Protein AF-A0AAQ0QDX2-F1 (afdb_monomer)

Mean predicted aligned error: 23.03 Å

Radius of gyration: 62.65 Å; Cα contacts (8 Å, |Δi|>4): 45; chains: 1; bounding box: 139×47×204 Å

Secondary structure (DSSP, 8-state):
---TTHHHHHHHHHHHHHHHHHHHHHHHHTT-TTHHHHHHHHHHHHHHHHHHHHTSPPP----GGGT-GGGS--S---------------------------------------TTHHHHHHHHHHHHHHHHHHHHHHHHHHHHHHHHHHHHHHHHHHHHHHHHHHHHHHHHHHHHHHHHHHHHHHHHHHHHHHHHHHHHHHHHHHHHHHHHHHHHHHHHHHHHHHHHHHHHHHHHHHHHHHHHHHHHHHHHHHHHHHHHS----------------

pLDDT: mean 75.52, std 21.53, range [29.02, 97.31]

Structure (mmCIF, N/CA/C/O backbone):
data_AF-A0AAQ0QDX2-F1
#
_entry.id   AF-A0AAQ0QDX2-F1
#
loop_
_atom_site.group_PDB
_atom_site.id
_atom_site.type_symbol
_atom_site.label_atom_id
_atom_site.label_alt_id
_atom_site.label_comp_id
_atom_site.label_asym_id
_atom_site.label_entity_id
_atom_site.label_seq_id
_atom_site.pdbx_PDB_ins_code
_atom_site.Cartn_x
_atom_site.Cartn_y
_atom_site.Cartn_z
_atom_site.occupancy
_atom_site.B_iso_or_equiv
_atom_site.auth_seq_id
_atom_site.auth_comp_id
_atom_site.auth_asym_id
_atom_site.auth_atom_id
_atom_site.pdbx_PDB_model_num
ATOM 1 N N . MET A 1 1 ? -21.838 -20.178 7.859 1.00 34.72 1 MET A N 1
ATOM 2 C CA . MET A 1 1 ? -20.665 -19.752 7.063 1.00 34.72 1 MET A CA 1
ATOM 3 C C . MET A 1 1 ? -21.074 -18.534 6.247 1.00 34.72 1 MET A C 1
ATOM 5 O O . MET A 1 1 ? -21.872 -18.682 5.332 1.00 34.72 1 MET A O 1
ATOM 9 N N . ARG A 1 2 ? -20.651 -17.326 6.642 1.00 41.25 2 ARG A N 1
ATOM 10 C CA . ARG A 1 2 ? -20.953 -16.090 5.900 1.00 41.25 2 ARG A CA 1
ATOM 11 C C . ARG A 1 2 ? -19.963 -15.973 4.739 1.00 41.25 2 ARG A C 1
ATOM 13 O O . ARG A 1 2 ? -18.760 -16.063 4.939 1.00 41.25 2 ARG A O 1
ATOM 20 N N . TRP A 1 3 ? -20.503 -15.874 3.531 1.00 46.22 3 TRP A N 1
ATOM 21 C CA . TRP A 1 3 ? -19.787 -15.960 2.261 1.00 46.22 3 TRP A CA 1
ATOM 22 C C . TRP A 1 3 ? -19.196 -14.581 1.904 1.00 46.22 3 TRP A C 1
ATOM 24 O O . TRP A 1 3 ? -19.777 -13.815 1.144 1.00 46.22 3 TRP A O 1
ATOM 34 N N . GLU A 1 4 ? -18.054 -14.223 2.497 1.00 56.25 4 GLU A N 1
ATOM 35 C CA . GLU A 1 4 ? -17.379 -12.919 2.298 1.00 56.25 4 GLU A CA 1
ATOM 36 C C . GLU A 1 4 ? -16.701 -12.773 0.916 1.00 56.25 4 GLU A C 1
ATOM 38 O O . GLU A 1 4 ? -16.239 -11.695 0.550 1.00 56.25 4 GLU A O 1
ATOM 43 N N . GLY A 1 5 ? -16.707 -13.830 0.094 1.00 55.00 5 GLY A N 1
ATOM 44 C CA . GLY A 1 5 ? -16.238 -13.809 -1.299 1.00 55.00 5 GLY A CA 1
ATOM 45 C C . GLY A 1 5 ? -17.279 -13.361 -2.336 1.00 55.00 5 GLY A C 1
ATOM 46 O O . GLY A 1 5 ? -16.937 -13.242 -3.511 1.00 55.00 5 GLY A O 1
ATOM 47 N N . GLY A 1 6 ? -18.529 -13.111 -1.921 1.00 61.62 6 GLY A N 1
ATOM 48 C CA . GLY A 1 6 ? -19.676 -12.861 -2.809 1.00 61.62 6 GLY A CA 1
ATOM 49 C C . GLY A 1 6 ? -19.445 -11.697 -3.756 1.00 61.62 6 GLY A C 1
ATOM 50 O O . GLY A 1 6 ? -19.369 -11.876 -4.965 1.00 61.62 6 GLY A O 1
ATOM 51 N N . GLN A 1 7 ? -19.256 -10.506 -3.195 1.00 64.19 7 GLN A N 1
ATOM 52 C CA . GLN A 1 7 ? -19.169 -9.260 -3.962 1.00 64.19 7 GLN A CA 1
ATOM 53 C C . GLN A 1 7 ? -18.013 -9.246 -4.971 1.00 64.19 7 GLN A C 1
ATOM 55 O O . GLN A 1 7 ? -18.164 -8.744 -6.082 1.00 64.19 7 GLN A O 1
ATOM 60 N N . ARG A 1 8 ? -16.860 -9.833 -4.622 1.00 68.12 8 ARG A N 1
ATOM 61 C CA . ARG A 1 8 ? -15.718 -9.923 -5.546 1.00 68.12 8 ARG A CA 1
ATOM 62 C C . ARG A 1 8 ? -16.001 -10.884 -6.696 1.00 68.12 8 ARG A C 1
ATOM 64 O O . ARG A 1 8 ? -15.660 -10.569 -7.832 1.00 68.12 8 ARG A O 1
ATOM 71 N N . LEU A 1 9 ? -16.648 -12.017 -6.417 1.00 71.06 9 LEU A N 1
ATOM 72 C CA . LEU A 1 9 ? -17.051 -12.963 -7.454 1.00 71.06 9 LEU A CA 1
ATOM 73 C C . LEU A 1 9 ? -18.130 -12.370 -8.375 1.00 71.06 9 LEU A C 1
ATOM 75 O O . LEU A 1 9 ? -18.059 -12.579 -9.581 1.00 71.06 9 LEU A O 1
ATOM 79 N N . PHE A 1 10 ? -19.074 -11.588 -7.844 1.00 73.56 10 PHE A N 1
ATOM 80 C CA . PHE A 1 10 ? -20.095 -10.902 -8.644 1.00 73.56 10 PHE A CA 1
ATOM 81 C C . PHE A 1 10 ? -19.503 -9.814 -9.548 1.00 73.56 10 PHE A C 1
ATOM 83 O O . PHE A 1 10 ? -19.785 -9.806 -10.744 1.00 73.56 10 PHE A O 1
ATOM 90 N N . ASN A 1 11 ? -18.604 -8.968 -9.030 1.00 75.38 11 ASN A N 1
ATOM 91 C CA . ASN A 1 11 ? -17.887 -7.981 -9.851 1.00 75.38 11 ASN A CA 1
ATOM 92 C C . ASN A 1 11 ? -17.047 -8.655 -10.952 1.00 75.38 11 ASN A C 1
ATOM 94 O O . ASN A 1 11 ? -16.966 -8.172 -12.085 1.00 75.38 11 ASN A O 1
ATOM 98 N N . PHE A 1 12 ? -16.449 -9.807 -10.645 1.00 80.25 12 PHE A N 1
ATOM 99 C CA . PHE A 1 12 ? -15.701 -10.598 -11.617 1.00 80.25 12 PHE A CA 1
ATOM 100 C C . PHE A 1 12 ? -16.615 -11.222 -12.685 1.00 80.25 12 PHE A C 1
ATOM 102 O O . PHE A 1 12 ? -16.322 -11.140 -13.874 1.00 80.25 12 PHE A O 1
ATOM 109 N N . ALA A 1 13 ? -17.762 -11.773 -12.287 1.00 80.44 13 ALA A N 1
ATOM 110 C CA . ALA A 1 13 ? -18.756 -12.305 -13.213 1.00 80.44 13 ALA A CA 1
ATOM 111 C C . ALA A 1 13 ? -19.291 -11.210 -14.153 1.00 80.44 13 ALA A C 1
ATOM 113 O O . ALA A 1 13 ? -19.276 -11.401 -15.367 1.00 80.44 13 ALA A O 1
ATOM 114 N N . TYR A 1 14 ? -19.656 -10.038 -13.621 1.00 82.06 14 TYR A N 1
ATOM 115 C CA . TYR A 1 14 ? -20.130 -8.894 -14.409 1.00 82.06 14 TYR A CA 1
ATOM 116 C C . TYR A 1 14 ? -19.100 -8.437 -15.451 1.00 82.06 14 TYR A C 1
ATOM 118 O O . TYR A 1 14 ? -19.421 -8.273 -16.628 1.00 82.06 14 TYR A O 1
ATOM 126 N N . SER A 1 15 ? -17.837 -8.294 -15.041 1.00 85.88 15 SER A N 1
ATOM 127 C CA . SER A 1 15 ? -16.764 -7.878 -15.954 1.00 85.88 15 SER A CA 1
ATOM 128 C C . SER A 1 15 ? -16.477 -8.907 -17.056 1.00 85.88 15 SER A C 1
ATOM 130 O O . SER A 1 15 ? -16.228 -8.516 -18.197 1.00 85.88 15 SER A O 1
ATOM 132 N N . ILE A 1 16 ? -16.587 -10.210 -16.770 1.00 88.06 16 ILE A N 1
ATOM 133 C CA . ILE A 1 16 ? -16.486 -11.265 -17.792 1.00 88.06 16 ILE A CA 1
ATOM 134 C C . ILE A 1 16 ? -17.675 -11.227 -18.755 1.00 88.06 16 ILE A C 1
ATOM 136 O O . ILE A 1 16 ? -17.474 -11.319 -19.966 1.00 88.06 16 ILE A O 1
ATOM 140 N N . GLY A 1 17 ? -18.900 -11.079 -18.243 1.00 87.88 17 GLY A N 1
ATOM 141 C CA . GLY A 1 17 ? -20.105 -10.986 -19.071 1.00 87.88 17 GLY A CA 1
ATOM 142 C C . GLY A 1 17 ? -20.020 -9.825 -20.061 1.00 87.88 17 GLY A C 1
ATOM 143 O O . GLY A 1 17 ? -20.141 -10.029 -21.270 1.00 87.88 17 GLY A O 1
ATOM 144 N N . ALA A 1 18 ? -19.675 -8.634 -19.563 1.00 88.75 18 ALA A N 1
ATOM 145 C CA . ALA A 1 18 ? -19.497 -7.441 -20.386 1.00 88.75 18 ALA A CA 1
ATOM 146 C C . ALA A 1 18 ? -18.406 -7.622 -21.460 1.00 88.75 18 ALA A C 1
ATOM 148 O O . ALA A 1 18 ? -18.575 -7.196 -22.604 1.00 88.75 18 ALA A O 1
ATOM 149 N N . ALA A 1 19 ? -17.301 -8.301 -21.134 1.00 91.19 19 ALA A N 1
ATOM 150 C CA . ALA A 1 19 ? -16.236 -8.572 -22.097 1.00 91.19 19 ALA A CA 1
ATOM 151 C C . ALA A 1 19 ? -16.706 -9.465 -23.261 1.00 91.19 19 ALA A C 1
ATOM 153 O O . ALA A 1 19 ? -16.377 -9.185 -24.415 1.00 91.19 19 ALA A O 1
ATOM 154 N N . ILE A 1 20 ? -17.508 -10.502 -22.987 1.00 90.88 20 ILE A N 1
ATOM 155 C CA . ILE A 1 20 ? -18.055 -11.402 -24.020 1.00 90.88 20 ILE A CA 1
ATOM 156 C C . ILE A 1 20 ? -19.018 -10.643 -24.946 1.00 90.88 20 ILE A C 1
ATOM 158 O O . ILE A 1 20 ? -18.980 -10.830 -26.164 1.00 90.88 20 ILE A O 1
ATOM 162 N N . VAL A 1 21 ? -19.833 -9.740 -24.395 1.00 91.88 21 VAL A N 1
ATOM 163 C CA . VAL A 1 21 ? -20.756 -8.884 -25.161 1.00 91.88 21 VAL A CA 1
ATOM 164 C C . VAL A 1 21 ? -19.998 -7.945 -26.096 1.00 91.88 21 VAL A C 1
ATOM 166 O O . VAL A 1 21 ? -20.292 -7.890 -27.293 1.00 91.88 21 VAL A O 1
ATOM 169 N N . ILE A 1 22 ? -18.993 -7.239 -25.571 1.00 91.62 22 ILE A N 1
ATOM 170 C CA . ILE A 1 22 ? -18.170 -6.305 -26.349 1.00 91.62 22 ILE A CA 1
ATOM 171 C C . ILE A 1 22 ? -17.401 -7.056 -27.442 1.00 91.62 22 ILE A C 1
ATOM 173 O O . ILE A 1 22 ? -17.317 -6.582 -28.576 1.00 91.62 22 ILE A O 1
ATOM 177 N N . TRP A 1 23 ? -16.894 -8.253 -27.143 1.00 92.31 23 TRP A N 1
ATOM 178 C CA . TRP A 1 23 ? -16.222 -9.102 -28.124 1.00 92.31 23 TRP A CA 1
ATOM 179 C C . TRP A 1 23 ? -17.174 -9.562 -29.243 1.00 92.31 23 TRP A C 1
ATOM 181 O O . TRP A 1 23 ? -16.833 -9.463 -30.425 1.00 92.31 23 TRP A O 1
ATOM 191 N N . GLY A 1 24 ? -18.403 -9.949 -28.881 1.00 89.88 24 GLY A N 1
ATOM 192 C CA . GLY A 1 24 ? -19.525 -10.208 -29.790 1.00 89.88 24 GLY A CA 1
ATOM 193 C C . GLY A 1 24 ? -19.804 -9.048 -30.748 1.00 89.88 24 GLY A C 1
ATOM 194 O O . GLY A 1 24 ? -19.850 -9.222 -31.970 1.00 89.88 24 GLY A O 1
ATOM 195 N N . ALA A 1 25 ? -19.952 -7.846 -30.190 1.00 91.25 25 ALA A N 1
ATOM 196 C CA . ALA A 1 25 ? -20.213 -6.624 -30.941 1.00 91.25 25 ALA A CA 1
ATOM 197 C C . ALA A 1 25 ? -19.049 -6.245 -31.873 1.00 91.25 25 ALA A C 1
ATOM 199 O O . ALA A 1 25 ? -19.279 -5.878 -33.027 1.00 91.25 25 ALA A O 1
ATOM 200 N N . LEU A 1 26 ? -17.803 -6.400 -31.419 1.00 90.88 26 LEU A N 1
ATOM 201 C CA . LEU A 1 26 ? -16.607 -6.107 -32.211 1.00 90.88 26 LEU A CA 1
ATOM 202 C C . LEU A 1 26 ? -16.552 -6.948 -33.494 1.00 90.88 26 LEU A C 1
ATOM 204 O O . LEU A 1 26 ? -16.337 -6.406 -34.579 1.00 90.88 26 LEU A O 1
ATOM 208 N N . PHE A 1 27 ? -16.802 -8.257 -33.398 1.00 90.06 27 PHE A N 1
ATOM 209 C CA . PHE A 1 27 ? -16.814 -9.145 -34.569 1.00 90.06 27 PHE A CA 1
ATOM 210 C C . PHE A 1 27 ? -17.945 -8.815 -35.544 1.00 90.06 27 PHE A C 1
ATOM 212 O O . PHE A 1 27 ? -17.769 -8.944 -36.758 1.00 90.06 27 PHE A O 1
ATOM 219 N N . LYS A 1 28 ? -19.097 -8.370 -35.028 1.00 88.12 28 LYS A N 1
ATOM 220 C CA . LYS A 1 28 ? -20.208 -7.910 -35.864 1.00 88.12 28 LYS A CA 1
ATOM 221 C C . LYS A 1 28 ? -19.840 -6.644 -36.642 1.00 88.12 28 LYS A C 1
ATOM 223 O O . LYS A 1 28 ? -20.135 -6.582 -37.832 1.00 88.12 28 LYS A O 1
ATOM 228 N N . ILE A 1 29 ? -19.189 -5.670 -36.000 1.00 90.88 29 ILE A N 1
ATOM 229 C CA . ILE A 1 29 ? -18.762 -4.411 -36.637 1.00 90.88 29 ILE A CA 1
ATOM 230 C C . ILE A 1 29 ? -17.666 -4.668 -37.679 1.00 90.88 29 ILE A C 1
ATOM 232 O O . ILE A 1 29 ? -17.717 -4.121 -38.780 1.00 90.88 29 ILE A O 1
ATOM 236 N N . LEU A 1 30 ? -16.712 -5.552 -37.376 1.00 90.38 30 LEU A N 1
ATOM 237 C CA . LEU A 1 30 ? -15.604 -5.891 -38.274 1.00 90.3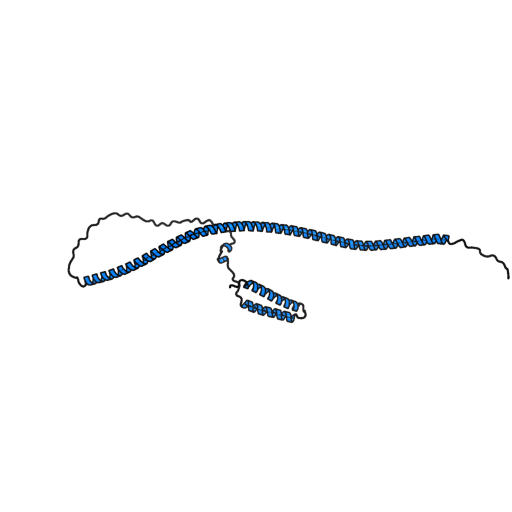8 30 LEU A CA 1
ATOM 238 C C . LEU A 1 30 ? -16.012 -6.834 -39.427 1.00 90.38 30 LEU A C 1
ATOM 240 O O . LEU A 1 30 ? -15.178 -7.178 -40.257 1.00 90.38 30 LEU A O 1
ATOM 244 N N . HIS A 1 31 ? -17.287 -7.244 -39.501 1.00 87.88 31 HIS A N 1
ATOM 245 C CA . HIS A 1 31 ? -17.824 -8.156 -40.524 1.00 87.88 31 HIS A CA 1
ATOM 246 C C . HIS A 1 31 ? -17.032 -9.469 -40.648 1.00 87.88 31 HIS A C 1
ATOM 248 O O . HIS A 1 31 ? -16.904 -10.042 -41.731 1.00 87.88 31 HIS A O 1
ATOM 254 N N . LEU A 1 32 ? -16.507 -9.967 -39.526 1.00 86.25 32 LEU A N 1
ATOM 255 C CA . LEU A 1 32 ? -15.788 -11.234 -39.501 1.00 86.25 32 LEU A CA 1
ATOM 256 C C . LEU A 1 32 ? -16.763 -12.418 -39.640 1.00 86.25 32 LEU A C 1
ATOM 258 O O . LEU A 1 32 ? -17.892 -12.363 -39.129 1.00 86.25 32 LEU A O 1
ATOM 262 N N . PRO A 1 33 ? -16.349 -13.515 -40.302 1.00 84.50 33 PRO A N 1
ATOM 263 C CA . PRO A 1 33 ? -17.154 -14.729 -40.370 1.00 84.50 33 PRO A CA 1
ATOM 264 C C . PRO A 1 33 ? -17.445 -15.234 -38.949 1.00 84.50 33 PRO A C 1
ATOM 266 O O . PRO A 1 33 ? -16.539 -15.377 -38.133 1.00 84.50 33 PRO A O 1
ATOM 269 N N . GLY A 1 34 ? -18.723 -15.464 -38.634 1.00 84.69 34 GLY A N 1
ATOM 270 C CA . GLY A 1 34 ? -19.167 -15.838 -37.283 1.00 84.69 34 GLY A CA 1
ATOM 271 C C . GLY A 1 34 ? -19.545 -14.666 -36.362 1.00 84.69 34 GLY A C 1
ATOM 272 O O . GLY A 1 34 ? -19.915 -14.895 -35.212 1.00 84.69 34 GLY A O 1
ATOM 273 N N . GLY A 1 35 ? -19.539 -13.414 -36.838 1.00 86.44 35 GLY A N 1
ATOM 274 C CA . GLY A 1 35 ? -19.947 -12.263 -36.018 1.00 86.44 35 GLY A CA 1
ATOM 275 C C . GLY A 1 35 ? -21.396 -12.328 -35.513 1.00 86.44 35 GLY A C 1
ATOM 276 O O . GLY A 1 35 ? -21.668 -11.946 -34.381 1.00 86.44 35 GLY A O 1
ATOM 277 N N . ASN A 1 36 ? -22.328 -12.885 -36.296 1.00 86.56 36 ASN A N 1
ATOM 278 C CA . ASN A 1 36 ? -23.722 -13.067 -35.861 1.00 86.56 36 ASN A CA 1
ATOM 279 C C . ASN A 1 36 ? -23.860 -14.085 -34.723 1.00 86.56 36 ASN A C 1
ATOM 281 O O . ASN A 1 36 ? -24.631 -13.869 -33.792 1.00 86.56 36 ASN A O 1
ATOM 285 N N . THR A 1 37 ? -23.119 -15.191 -34.797 1.00 89.31 37 THR A N 1
ATOM 286 C CA . THR A 1 37 ? -23.148 -16.237 -33.770 1.00 89.31 37 THR A CA 1
ATOM 287 C C . THR A 1 37 ? -22.491 -15.748 -32.485 1.00 89.31 37 THR A C 1
ATOM 289 O O . THR A 1 37 ? -23.045 -15.948 -31.409 1.00 89.31 37 THR A O 1
ATOM 292 N N . LEU A 1 38 ? -21.368 -15.028 -32.594 1.00 90.06 38 LEU A N 1
ATOM 293 C CA . LEU A 1 38 ? -20.679 -14.441 -31.445 1.00 90.06 38 LEU A CA 1
ATOM 294 C C . LEU A 1 38 ? -21.536 -13.370 -30.752 1.00 90.06 38 LEU A C 1
ATOM 296 O O . LEU A 1 38 ? -21.626 -13.339 -29.530 1.00 90.06 38 LEU A O 1
ATOM 300 N N . LEU A 1 39 ? -22.217 -12.529 -31.534 1.00 90.88 39 LEU A N 1
ATOM 301 C CA . LEU A 1 39 ? -23.124 -11.506 -31.019 1.00 90.88 39 LEU A CA 1
ATOM 302 C C . LEU A 1 39 ? -24.366 -12.114 -30.352 1.00 90.88 39 LEU A C 1
ATOM 304 O O . LEU 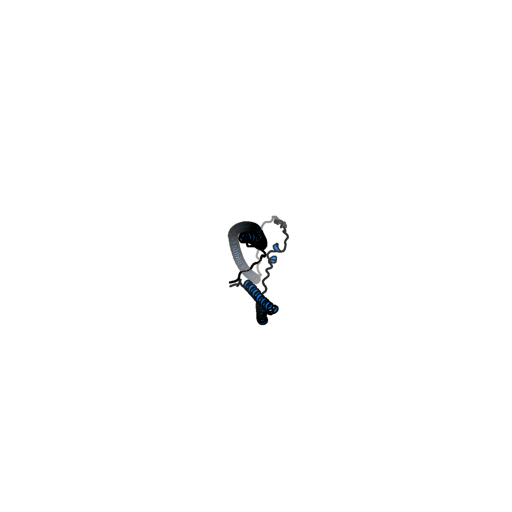A 1 39 ? -24.803 -11.616 -29.319 1.00 90.88 39 LEU A O 1
ATOM 308 N N . CYS A 1 40 ? -24.909 -13.209 -30.888 1.00 90.75 40 CYS A N 1
ATOM 309 C CA . CYS A 1 40 ? -26.007 -13.933 -30.247 1.00 90.75 40 CYS A CA 1
ATOM 310 C C . CYS A 1 40 ? -25.587 -14.508 -28.885 1.00 90.75 40 CYS A C 1
ATOM 312 O O . CYS A 1 40 ? -26.331 -14.373 -27.916 1.00 90.75 40 CYS A O 1
ATOM 314 N N . ILE A 1 41 ? -24.376 -15.071 -28.795 1.00 92.75 41 ILE A N 1
ATOM 315 C CA . ILE A 1 41 ? -23.807 -15.556 -27.531 1.00 92.75 41 ILE A CA 1
ATOM 316 C C . ILE A 1 41 ? -23.607 -14.395 -26.550 1.00 92.75 41 ILE A C 1
ATOM 318 O O . ILE A 1 41 ? -24.056 -14.494 -25.413 1.00 92.75 41 ILE A O 1
ATOM 322 N N . GLY A 1 42 ? -23.017 -13.281 -26.995 1.00 92.25 42 GLY A N 1
ATOM 323 C CA . GLY A 1 42 ? -22.826 -12.084 -26.172 1.00 92.25 42 GLY A CA 1
ATOM 324 C C . GLY A 1 42 ? -24.141 -11.548 -25.605 1.00 92.25 42 GLY A C 1
ATOM 325 O O . GLY A 1 42 ? -24.305 -11.458 -24.391 1.00 92.25 42 GLY A O 1
ATOM 326 N N . MET A 1 43 ? -25.131 -11.285 -26.459 1.00 91.50 43 MET A N 1
ATOM 327 C CA . MET A 1 43 ? -26.446 -10.823 -25.995 1.00 91.50 43 MET A CA 1
ATOM 328 C C . MET A 1 43 ? -27.144 -11.849 -25.087 1.00 91.50 43 MET A C 1
ATOM 330 O O . MET A 1 43 ? -27.823 -11.462 -24.143 1.00 91.50 43 MET A O 1
ATOM 334 N N . GLY A 1 44 ? -26.948 -13.152 -25.318 1.00 91.06 44 GLY A N 1
ATOM 335 C CA . GLY A 1 44 ? -27.442 -14.199 -24.422 1.00 91.06 44 GLY A CA 1
ATOM 336 C C . GLY A 1 44 ? -26.800 -14.145 -23.032 1.00 91.06 44 GLY A C 1
ATOM 337 O O . GLY A 1 44 ? -27.501 -14.256 -22.026 1.00 91.06 44 GLY A O 1
ATOM 338 N N . THR A 1 45 ? -25.484 -13.919 -22.958 1.00 89.94 45 THR A N 1
ATOM 339 C CA . THR A 1 45 ? -24.781 -13.755 -21.676 1.00 89.94 45 THR A CA 1
ATOM 340 C C . THR A 1 45 ? -25.223 -12.502 -20.920 1.00 89.94 45 THR A C 1
ATOM 342 O O . THR A 1 45 ? -25.337 -12.555 -19.698 1.00 89.94 45 THR A O 1
ATOM 345 N N . GLU A 1 46 ? -25.563 -11.420 -21.626 1.00 89.88 46 GLU A N 1
ATOM 346 C CA . GLU A 1 46 ? -26.075 -10.182 -21.023 1.00 89.88 46 GLU A CA 1
ATOM 347 C C . GLU A 1 46 ? -27.433 -10.394 -20.340 1.00 89.88 46 GLU A C 1
ATOM 349 O O . GLU A 1 46 ? -27.645 -9.968 -19.206 1.00 89.88 46 GLU A O 1
ATOM 354 N N . VAL A 1 47 ? -28.346 -11.125 -20.987 1.00 88.50 47 VAL A N 1
ATOM 355 C CA . VAL A 1 47 ? -29.656 -11.452 -20.399 1.00 88.50 47 VAL A CA 1
ATOM 356 C C . VAL A 1 47 ? -29.494 -12.268 -19.115 1.00 88.50 47 VAL A C 1
ATOM 358 O O . VAL A 1 47 ? -30.179 -12.010 -18.127 1.00 88.50 47 VAL A O 1
ATOM 361 N N . ILE A 1 48 ? -28.564 -13.226 -19.100 1.00 87.62 48 ILE A N 1
ATOM 362 C CA . ILE A 1 48 ? -28.276 -14.028 -17.905 1.00 87.62 48 ILE A CA 1
ATOM 363 C C . ILE A 1 48 ? -27.694 -13.148 -16.792 1.00 87.62 48 ILE A C 1
ATOM 365 O O . ILE A 1 48 ? -28.113 -13.281 -15.642 1.00 87.62 48 ILE A O 1
ATOM 369 N N . MET A 1 49 ? -26.779 -12.229 -17.117 1.00 85.12 49 MET A N 1
ATOM 370 C CA . MET A 1 49 ? -26.221 -11.293 -16.137 1.00 85.12 49 MET A CA 1
ATOM 371 C C . MET A 1 49 ? -27.294 -10.388 -15.534 1.00 85.12 49 MET A C 1
ATOM 373 O O . MET A 1 49 ? -27.358 -10.278 -14.315 1.00 85.12 49 MET A O 1
ATOM 377 N N . PHE A 1 50 ? -28.199 -9.830 -16.340 1.00 82.38 50 PHE A N 1
ATOM 378 C CA . PHE A 1 50 ? -29.302 -9.016 -15.822 1.00 82.38 50 PHE A CA 1
ATOM 379 C C . PHE A 1 50 ? -30.235 -9.788 -14.892 1.00 82.38 50 PHE A C 1
ATOM 381 O O . PHE A 1 50 ? -30.669 -9.250 -13.874 1.00 82.38 50 PHE A O 1
ATOM 388 N N . ILE A 1 51 ? -30.521 -11.053 -15.209 1.00 84.81 51 ILE A N 1
ATOM 389 C CA . ILE A 1 51 ? -31.324 -11.909 -14.332 1.00 84.81 51 ILE A CA 1
ATOM 390 C C . ILE A 1 51 ? -30.592 -12.141 -13.006 1.00 84.81 51 ILE A C 1
ATOM 392 O O . ILE A 1 51 ? -31.214 -12.030 -11.954 1.00 84.81 51 ILE A O 1
ATOM 396 N N . LEU A 1 52 ? -29.283 -12.416 -13.028 1.00 79.94 52 LEU A N 1
ATOM 397 C CA . LEU A 1 52 ? -28.496 -12.601 -11.804 1.00 79.94 52 LEU A CA 1
ATOM 398 C C . LEU A 1 52 ? -28.424 -11.321 -10.958 1.00 79.94 52 LEU A C 1
ATOM 400 O O . LEU A 1 52 ? -28.573 -11.398 -9.741 1.00 79.94 52 LEU A O 1
ATOM 404 N N . THR A 1 53 ? -28.265 -10.151 -11.582 1.00 73.12 53 THR A N 1
ATOM 405 C CA . THR A 1 53 ? -28.238 -8.857 -10.882 1.00 73.12 53 THR A CA 1
ATOM 406 C C . THR A 1 53 ? -29.602 -8.474 -10.307 1.00 73.12 53 THR A C 1
ATOM 408 O O . THR A 1 53 ? -29.658 -7.873 -9.241 1.00 73.12 53 THR A O 1
ATOM 411 N N . ALA A 1 54 ? -30.713 -8.856 -10.947 1.00 76.31 54 ALA A N 1
ATOM 412 C CA . ALA A 1 54 ? -32.058 -8.568 -10.437 1.00 76.31 54 ALA A CA 1
ATOM 413 C C . ALA A 1 54 ? -32.365 -9.255 -9.091 1.00 76.31 54 ALA A C 1
ATOM 415 O O . ALA A 1 54 ? -33.208 -8.776 -8.333 1.00 76.31 54 ALA A O 1
ATOM 416 N N . PHE A 1 55 ? -31.685 -10.363 -8.784 1.00 72.81 55 PHE A N 1
ATOM 417 C CA . PHE A 1 55 ? -31.789 -11.045 -7.491 1.00 72.81 55 PHE A CA 1
ATOM 418 C C . PHE A 1 55 ? -30.750 -10.573 -6.463 1.00 72.81 55 PHE A C 1
ATOM 420 O O . PHE A 1 55 ? -30.796 -11.028 -5.316 1.00 72.81 55 PHE A O 1
ATOM 427 N N . ASP A 1 56 ? -29.839 -9.669 -6.833 1.00 65.00 56 ASP A N 1
ATOM 428 C CA . ASP A 1 56 ? -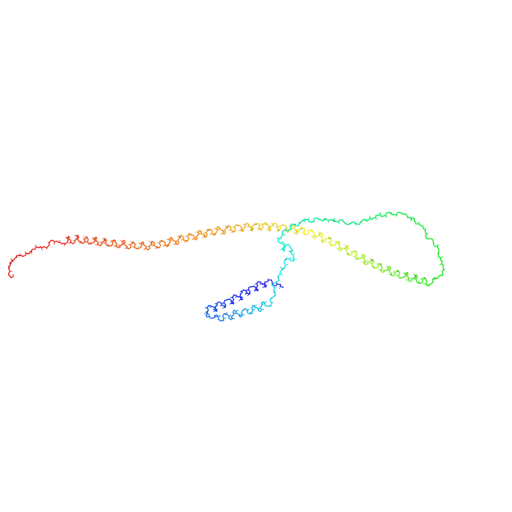28.827 -9.142 -5.922 1.00 65.00 56 ASP A CA 1
ATOM 429 C C . ASP A 1 56 ? -29.343 -7.901 -5.179 1.00 65.00 56 ASP A C 1
ATOM 431 O O . ASP A 1 56 ? -29.984 -7.013 -5.746 1.00 65.00 56 ASP A O 1
ATOM 435 N N . ARG A 1 57 ? -29.095 -7.846 -3.867 1.00 58.19 57 ARG A N 1
ATOM 436 C CA . ARG A 1 57 ? -29.456 -6.678 -3.051 1.00 58.19 57 ARG A CA 1
ATOM 437 C C . ARG A 1 57 ? -28.400 -5.591 -3.258 1.00 58.19 57 ARG A C 1
ATOM 439 O O . ARG A 1 57 ? -27.215 -5.918 -3.259 1.00 58.19 57 ARG A O 1
ATOM 446 N N . PRO A 1 58 ? -28.793 -4.305 -3.334 1.00 57.50 58 PRO A N 1
ATOM 447 C CA . PRO A 1 58 ? -27.834 -3.217 -3.474 1.00 57.50 58 PRO A CA 1
ATOM 448 C C . PRO A 1 58 ? -26.795 -3.257 -2.338 1.00 57.50 58 PRO A C 1
ATOM 450 O O . PRO A 1 58 ? -27.143 -3.618 -1.202 1.00 57.50 58 PRO A O 1
ATOM 453 N N . PRO A 1 59 ? -25.520 -2.927 -2.623 1.00 57.53 59 PRO A N 1
ATOM 454 C CA . PRO A 1 59 ? -24.489 -2.870 -1.598 1.00 57.53 59 PRO A CA 1
ATOM 455 C C . PRO A 1 59 ? -24.930 -1.895 -0.505 1.00 57.53 59 PRO A C 1
ATOM 457 O O . PRO A 1 59 ? -25.445 -0.818 -0.789 1.00 57.53 59 PRO A O 1
ATOM 460 N N . LYS A 1 60 ? -24.765 -2.294 0.760 1.00 58.25 60 LYS A N 1
ATOM 461 C CA . LYS A 1 60 ? -25.065 -1.417 1.894 1.00 58.25 60 LYS A CA 1
ATOM 462 C C . LYS A 1 60 ? -24.102 -0.237 1.856 1.00 58.25 60 LYS A C 1
ATOM 464 O O . LYS A 1 60 ? -22.915 -0.416 2.125 1.00 58.25 60 LYS A O 1
ATOM 469 N N . GLU A 1 61 ? -24.616 0.938 1.532 1.00 55.16 61 GLU A N 1
ATOM 470 C CA . GLU A 1 61 ? -23.924 2.193 1.781 1.00 55.16 61 GLU A CA 1
ATOM 471 C C . GLU A 1 61 ? -23.855 2.372 3.299 1.00 55.16 61 GLU A C 1
ATOM 473 O O . GLU A 1 61 ? -24.867 2.376 4.002 1.00 55.16 61 GLU A O 1
ATOM 478 N N . TYR A 1 62 ? -22.636 2.375 3.829 1.00 57.56 62 TYR A N 1
ATOM 479 C CA . TYR A 1 62 ? -22.397 2.671 5.231 1.00 57.56 62 TYR A CA 1
ATOM 480 C C . TYR A 1 62 ? -22.229 4.182 5.342 1.00 57.56 62 TYR A C 1
ATOM 482 O O . TYR A 1 62 ? -21.197 4.703 4.932 1.00 57.56 62 TYR A O 1
ATOM 490 N N . HIS A 1 63 ? -23.235 4.862 5.888 1.00 58.81 63 HIS A N 1
ATOM 491 C CA . HIS A 1 63 ? -23.162 6.271 6.272 1.00 58.81 63 HIS A CA 1
ATOM 492 C C . HIS A 1 63 ? -22.309 6.392 7.537 1.00 58.81 63 HIS A C 1
ATOM 494 O O . HIS A 1 63 ? -22.794 6.386 8.665 1.00 58.81 63 HIS A O 1
ATOM 500 N N . TRP A 1 64 ? -20.991 6.398 7.354 1.00 67.00 64 TRP A N 1
ATOM 501 C CA . TRP A 1 64 ? -20.016 6.582 8.434 1.00 67.00 64 TRP A CA 1
ATOM 502 C C . TRP A 1 64 ? -20.103 7.984 9.064 1.00 67.00 64 TRP A C 1
ATOM 504 O O . TRP A 1 64 ? -19.640 8.161 10.189 1.00 67.00 64 TRP A O 1
ATOM 514 N N . GLU A 1 65 ? -20.760 8.930 8.385 1.00 59.34 65 GLU A N 1
ATOM 515 C CA . GLU A 1 65 ? -21.119 10.272 8.868 1.00 59.34 65 GLU A CA 1
ATOM 516 C C . GLU A 1 65 ? -22.037 10.227 10.104 1.00 59.34 65 GLU A C 1
ATOM 518 O O . GLU A 1 65 ? -21.870 11.023 11.025 1.00 59.34 65 GLU A O 1
ATOM 523 N N . ASP A 1 66 ? -22.936 9.237 10.193 1.00 63.44 66 ASP A N 1
ATOM 524 C CA . ASP A 1 66 ? -23.864 9.087 11.326 1.00 63.44 66 ASP A CA 1
ATOM 525 C C . ASP A 1 66 ? -23.168 8.601 12.610 1.00 63.44 66 ASP A C 1
ATOM 527 O O . ASP A 1 66 ? -23.682 8.767 13.719 1.00 63.44 66 ASP A O 1
ATOM 531 N N . VAL A 1 67 ? -22.007 7.954 12.467 1.00 63.41 67 VAL A N 1
ATOM 532 C CA . VAL A 1 67 ? -21.272 7.309 13.571 1.00 63.41 67 VAL A CA 1
ATOM 533 C C . VAL A 1 67 ? -20.063 8.141 14.002 1.00 63.41 67 VAL A C 1
ATOM 535 O O . VAL A 1 67 ? -19.680 8.110 15.170 1.00 63.41 67 VAL A O 1
ATOM 538 N N . PHE A 1 68 ? -19.490 8.911 13.077 1.00 55.88 68 PHE A N 1
ATOM 539 C CA . PHE A 1 68 ? -18.403 9.852 13.324 1.00 55.88 68 PHE A CA 1
ATOM 540 C C . PHE A 1 68 ? -18.774 11.224 12.749 1.00 55.88 68 PHE A C 1
ATOM 542 O O . PHE A 1 68 ? -18.327 11.573 11.655 1.00 55.88 68 PHE A O 1
ATOM 549 N N . PRO A 1 69 ? -19.539 12.039 13.498 1.00 60.28 69 PRO A N 1
ATOM 550 C CA . PRO A 1 69 ? -19.894 13.398 13.078 1.00 60.28 69 PRO A CA 1
ATOM 551 C C . PRO A 1 69 ? -18.667 14.314 12.891 1.00 60.28 69 PRO A C 1
ATOM 553 O O . PRO A 1 69 ? -18.775 15.388 12.312 1.00 60.28 69 PRO A O 1
ATOM 556 N N . GLU A 1 70 ? -17.486 13.883 13.346 1.00 57.75 70 GLU A N 1
ATOM 557 C CA . GLU A 1 70 ? -16.187 14.529 13.112 1.00 57.75 70 GLU A CA 1
ATOM 558 C C . GLU A 1 70 ? -15.761 14.540 11.631 1.00 57.75 70 GLU A C 1
ATOM 560 O O . GLU A 1 70 ? -14.898 15.329 11.256 1.00 57.75 70 GLU A O 1
ATOM 565 N N . LEU A 1 71 ? -16.348 13.687 10.781 1.00 58.78 71 LEU A N 1
ATOM 566 C CA . LEU A 1 71 ? -16.030 13.611 9.349 1.00 58.78 71 LEU A CA 1
ATOM 567 C C . LEU A 1 71 ? -16.913 14.518 8.477 1.00 58.78 71 LEU A C 1
ATOM 569 O O . LEU A 1 71 ? -16.509 14.860 7.368 1.00 58.78 71 LEU A O 1
ATOM 573 N N . ASP A 1 72 ? -18.084 14.926 8.975 1.00 58.56 72 ASP A N 1
ATOM 574 C CA . ASP A 1 72 ? -19.067 15.737 8.234 1.00 58.56 72 ASP A CA 1
ATOM 575 C C . ASP A 1 72 ? -18.710 17.242 8.230 1.00 58.56 72 ASP A C 1
ATOM 577 O O . ASP A 1 72 ? -19.286 18.057 7.512 1.00 58.56 72 ASP A O 1
ATOM 581 N N . GLY A 1 73 ? -17.700 17.633 9.013 1.00 50.12 73 GLY A N 1
ATOM 582 C CA . GLY A 1 73 ? -17.236 19.010 9.126 1.00 50.12 73 GLY A CA 1
ATOM 583 C C . GLY A 1 73 ? -15.728 19.117 8.957 1.00 50.12 73 GLY A C 1
ATOM 584 O O . GLY A 1 73 ? -14.985 19.004 9.925 1.00 50.12 73 GLY A O 1
ATOM 585 N N . GLY A 1 74 ? -15.267 19.428 7.745 1.00 47.84 74 GLY A N 1
ATOM 586 C CA . GLY A 1 74 ? -13.873 19.784 7.445 1.00 47.84 74 GLY A CA 1
ATOM 587 C C . GLY A 1 74 ? -13.397 21.121 8.040 1.00 47.84 74 GLY A C 1
ATOM 588 O O . GLY A 1 74 ? -12.554 21.783 7.442 1.00 47.84 74 GLY A O 1
ATOM 589 N N . GLU A 1 75 ? -13.921 21.542 9.191 1.00 43.66 75 GLU A N 1
ATOM 590 C CA . GLU A 1 75 ? -13.359 22.632 9.985 1.00 43.66 75 GLU A CA 1
ATOM 591 C C . GLU A 1 75 ? -12.850 22.058 11.301 1.00 43.66 75 GLU A C 1
ATOM 593 O O . GLU A 1 75 ? -13.623 21.600 12.142 1.00 43.66 75 GLU A O 1
ATOM 598 N N . SER A 1 76 ? -11.531 22.129 11.475 1.00 44.53 76 SER A N 1
ATOM 599 C CA . SER A 1 76 ? -10.811 21.942 12.730 1.00 44.53 76 SER A CA 1
ATOM 600 C C . SER A 1 76 ? -11.365 22.888 13.796 1.00 44.53 76 SER A C 1
ATOM 602 O O . SER A 1 76 ? -10.810 23.952 14.067 1.00 44.53 76 SER A O 1
ATOM 604 N N . ARG A 1 77 ? -12.498 22.530 14.395 1.00 44.22 77 ARG A N 1
ATOM 605 C CA . ARG A 1 77 ? -13.060 23.255 15.521 1.00 44.22 77 ARG A CA 1
ATOM 606 C C . ARG A 1 77 ? -12.254 22.829 16.734 1.00 44.22 77 ARG A C 1
ATOM 608 O O . ARG A 1 77 ? -12.528 21.795 17.335 1.00 44.22 77 ARG A O 1
ATOM 615 N N . GLU A 1 78 ? -11.221 23.608 17.051 1.00 45.41 78 GLU A N 1
ATOM 616 C CA . GLU A 1 78 ? -10.558 23.561 18.351 1.00 45.41 78 GLU A CA 1
ATOM 617 C C . GLU A 1 78 ? -11.648 23.665 19.423 1.00 45.41 78 GLU A C 1
ATOM 619 O O . GLU A 1 78 ? -12.227 24.725 19.666 1.00 45.41 78 GLU A O 1
ATOM 624 N N . LEU A 1 79 ? -12.009 22.525 20.008 1.00 49.47 79 LEU A N 1
ATOM 625 C CA . LEU A 1 79 ? -12.937 22.467 21.123 1.00 49.47 79 LEU A CA 1
ATOM 626 C C . LEU A 1 79 ? -12.239 23.138 22.311 1.00 49.47 79 LEU A C 1
ATOM 628 O O . LEU A 1 79 ? -11.205 22.633 22.758 1.00 49.47 79 LEU A O 1
ATOM 632 N N . PRO A 1 80 ? -12.763 24.248 22.866 1.00 40.97 80 PRO A N 1
ATOM 633 C CA . PRO A 1 80 ? -12.242 24.745 24.121 1.00 40.97 80 PRO A CA 1
ATOM 634 C C . PRO A 1 80 ? -12.558 23.687 25.176 1.00 40.97 80 PRO A C 1
ATOM 636 O O . PRO A 1 80 ? -13.719 23.328 25.387 1.00 40.97 80 PRO A O 1
ATOM 639 N N . LEU A 1 81 ? -11.500 23.172 25.801 1.00 44.50 81 LEU A N 1
ATOM 640 C CA . LEU A 1 81 ? -11.530 22.267 26.941 1.00 44.50 81 LEU A CA 1
ATOM 641 C C . LEU A 1 81 ? -12.621 22.726 27.926 1.00 44.50 81 LEU A C 1
ATOM 643 O O . LEU A 1 81 ? -12.470 23.729 28.627 1.00 44.50 81 LEU A O 1
ATOM 647 N N . ARG A 1 82 ? -13.757 22.020 27.942 1.00 42.38 82 ARG A N 1
ATOM 648 C CA . ARG A 1 82 ? -14.888 22.307 28.827 1.00 42.38 82 ARG A CA 1
ATOM 649 C C . ARG A 1 82 ? -14.488 21.901 30.244 1.00 42.38 82 ARG A C 1
ATOM 651 O O . ARG A 1 82 ? -14.680 20.761 30.652 1.00 42.38 82 ARG A O 1
ATOM 658 N N . ALA A 1 83 ? -13.934 22.844 31.000 1.00 41.94 83 ALA A N 1
ATOM 659 C CA . ALA A 1 83 ? -13.904 22.751 32.452 1.00 41.94 83 ALA A CA 1
ATOM 660 C C . ALA A 1 83 ? -15.355 22.666 32.973 1.00 41.94 83 ALA A C 1
ATOM 662 O O . ALA A 1 83 ? -16.222 23.391 32.465 1.00 41.94 83 ALA A O 1
ATOM 663 N N . PRO A 1 84 ? -15.663 21.804 33.958 1.00 40.38 84 PRO A N 1
ATOM 664 C CA . PRO A 1 84 ? -16.993 21.752 34.540 1.00 40.38 84 PRO A CA 1
ATOM 665 C C . PRO A 1 84 ? -17.220 23.022 35.367 1.00 40.38 84 PRO A C 1
ATOM 667 O O . PRO A 1 84 ? -16.772 23.141 36.505 1.00 40.38 84 PRO A O 1
ATOM 670 N N . ALA A 1 85 ? -17.919 23.993 34.781 1.00 37.88 85 ALA A N 1
ATOM 671 C CA . ALA A 1 85 ? -18.546 25.075 35.522 1.00 37.88 85 ALA A CA 1
ATOM 672 C C . ALA A 1 85 ? -19.761 24.490 36.257 1.00 37.88 85 ALA A C 1
ATOM 674 O O . ALA A 1 85 ? -20.840 24.345 35.687 1.00 37.88 85 ALA A O 1
ATOM 675 N N . ALA A 1 86 ? -19.547 24.091 37.511 1.00 37.53 86 ALA A N 1
ATOM 676 C CA . ALA A 1 86 ? -20.608 23.777 38.454 1.00 37.53 86 ALA A CA 1
ATOM 677 C C . ALA A 1 86 ? -21.313 25.086 38.835 1.00 37.53 86 ALA A C 1
ATOM 679 O O . ALA A 1 86 ? -20.859 25.845 39.694 1.00 37.53 86 ALA A O 1
ATOM 680 N N . GLU A 1 87 ? -22.401 25.371 38.130 1.00 35.56 87 GLU A N 1
ATOM 681 C CA . GLU A 1 87 ? -23.290 26.480 38.425 1.00 35.56 87 GLU A CA 1
ATOM 682 C C . GLU A 1 87 ? -24.140 26.117 39.649 1.00 35.56 87 GLU A C 1
ATOM 684 O O . GLU A 1 87 ? -24.847 25.110 39.690 1.00 35.56 87 GLU A O 1
ATOM 689 N N . ARG A 1 88 ? -23.983 26.931 40.693 1.00 35.00 88 ARG A N 1
ATOM 690 C CA . ARG A 1 88 ? -24.723 26.867 41.949 1.00 35.00 88 ARG A CA 1
ATOM 691 C C . ARG A 1 88 ? -26.211 27.107 41.697 1.00 35.00 88 ARG A C 1
ATOM 693 O O . ARG A 1 88 ? -26.573 28.173 41.206 1.00 35.00 88 ARG A O 1
ATOM 700 N N . GLN A 1 89 ? -27.062 26.220 42.201 1.00 31.91 89 GLN A N 1
ATOM 701 C CA . GLN A 1 89 ? -28.396 26.595 42.661 1.00 31.91 89 GLN A CA 1
ATOM 702 C C . GLN A 1 89 ? -28.559 26.192 44.122 1.00 31.91 89 GLN A C 1
ATOM 704 O O . GLN A 1 89 ? -28.279 25.069 44.531 1.00 31.91 89 GLN A O 1
ATOM 709 N N . ALA A 1 90 ? -28.908 27.205 44.904 1.00 34.34 90 ALA A N 1
ATOM 710 C CA . ALA A 1 90 ? -29.040 27.189 46.340 1.00 34.34 90 ALA A CA 1
ATOM 711 C C . ALA A 1 90 ? -30.303 26.435 46.770 1.00 34.34 90 ALA A C 1
ATOM 713 O O . ALA A 1 90 ? -31.398 26.749 46.310 1.00 34.34 90 ALA A O 1
ATOM 714 N N . ALA A 1 91 ? -30.147 25.518 47.720 1.00 31.34 91 ALA A N 1
ATOM 715 C CA . ALA A 1 91 ? -31.182 25.175 48.681 1.00 31.34 91 ALA A CA 1
ATOM 716 C C . ALA A 1 91 ? -30.546 25.335 50.064 1.00 31.34 91 ALA A C 1
ATOM 718 O O . ALA A 1 91 ? -29.719 24.535 50.496 1.00 31.34 91 ALA A O 1
ATOM 719 N N . THR A 1 92 ? -30.843 26.469 50.684 1.00 29.44 92 THR A N 1
ATOM 720 C CA . THR A 1 92 ? -30.435 26.833 52.035 1.00 29.44 92 THR A CA 1
ATOM 721 C C . THR A 1 92 ? -31.244 25.978 53.010 1.00 29.44 92 THR A C 1
ATOM 723 O O . THR A 1 92 ? -32.446 26.187 53.141 1.00 29.44 92 THR A O 1
ATOM 726 N N . GLU A 1 93 ? -30.614 25.005 53.670 1.00 34.09 93 GLU A N 1
ATOM 727 C CA . GLU A 1 93 ? -31.211 24.327 54.824 1.00 34.09 93 GLU A CA 1
ATOM 728 C C . GLU A 1 93 ? -31.151 25.262 56.035 1.00 34.09 93 GLU A C 1
ATOM 730 O O . GLU A 1 93 ? -30.096 25.556 56.601 1.00 34.09 93 GLU A O 1
ATOM 735 N N . GLU A 1 94 ? -32.322 25.772 56.393 1.00 30.73 94 GLU A N 1
ATOM 736 C CA . GLU A 1 94 ? -32.592 26.534 57.599 1.00 30.73 94 GLU A CA 1
ATOM 737 C C . GLU A 1 94 ? -32.678 25.562 58.785 1.00 30.73 94 GLU A C 1
ATOM 739 O O . GLU A 1 94 ? -33.664 24.852 58.976 1.00 30.73 94 GLU A O 1
ATOM 744 N N . ILE A 1 95 ? -31.614 25.506 59.588 1.00 34.09 95 ILE A N 1
ATOM 745 C CA . ILE A 1 95 ? -31.611 24.810 60.878 1.00 34.09 95 ILE A CA 1
ATOM 746 C C . ILE A 1 95 ? -32.328 25.722 61.879 1.00 34.09 95 ILE A C 1
ATOM 748 O O . ILE A 1 95 ? -31.708 26.545 62.554 1.00 34.09 95 ILE A O 1
ATOM 752 N N . ALA A 1 96 ? -33.652 25.604 61.953 1.00 30.77 96 ALA A N 1
ATOM 753 C CA . ALA A 1 96 ? -34.452 26.271 62.970 1.00 30.77 96 ALA A CA 1
ATOM 754 C C . ALA A 1 96 ? -34.354 25.502 64.296 1.00 30.77 96 ALA A C 1
ATOM 756 O O . ALA A 1 96 ? -34.996 24.473 64.508 1.00 30.77 96 ALA A O 1
ATOM 757 N N . ALA A 1 97 ? -33.539 26.027 65.209 1.00 34.75 97 ALA A N 1
ATOM 758 C CA . ALA A 1 97 ? -33.626 25.713 66.624 1.00 34.75 97 ALA A CA 1
ATOM 759 C C . ALA A 1 97 ? -34.950 26.259 67.185 1.00 34.75 97 ALA A C 1
ATOM 761 O O . ALA A 1 97 ? -35.246 27.448 67.072 1.00 34.75 97 ALA A O 1
ATOM 762 N N . THR A 1 98 ? -35.745 25.409 67.826 1.00 31.25 98 THR A N 1
ATOM 763 C CA . THR A 1 98 ? -36.776 25.842 68.775 1.00 31.25 98 THR A CA 1
ATOM 764 C C . THR A 1 98 ? -36.774 24.876 69.949 1.00 31.25 98 THR A C 1
ATOM 766 O O . THR A 1 98 ? -37.177 23.720 69.845 1.00 31.25 98 THR A O 1
ATOM 769 N N . GLU A 1 99 ? -36.251 25.374 71.065 1.00 32.81 99 GLU A N 1
ATOM 770 C CA . GLU A 1 99 ? -36.423 24.808 72.395 1.00 32.81 99 GLU A CA 1
ATOM 771 C C . GLU A 1 99 ? -37.885 24.917 72.864 1.00 32.81 99 GLU A C 1
ATOM 773 O O . GLU A 1 99 ? -38.622 25.814 72.458 1.00 32.81 99 GLU A O 1
ATOM 778 N N . THR A 1 100 ? -38.197 24.114 73.890 1.00 29.02 100 THR A N 1
ATOM 779 C CA . THR A 1 100 ? -39.221 24.327 74.939 1.00 29.02 100 THR A CA 1
ATOM 780 C C . THR A 1 100 ? -40.502 23.493 74.806 1.00 29.02 100 THR A C 1
ATOM 782 O O . THR A 1 100 ? -41.474 23.917 74.191 1.00 29.02 100 THR A O 1
ATOM 785 N N . SER A 1 101 ? -40.572 22.355 75.519 1.00 32.34 101 SER A N 1
ATOM 786 C CA . SER A 1 101 ? -41.473 22.177 76.687 1.00 32.34 101 SER A CA 1
ATOM 787 C C . SER A 1 101 ? -41.631 20.707 77.128 1.00 32.34 101 SER A C 1
ATOM 789 O O . SER A 1 101 ? -42.133 19.869 76.393 1.00 32.34 101 SER A O 1
ATOM 791 N N . ARG A 1 102 ? -41.214 20.454 78.378 1.00 30.36 102 ARG A N 1
ATOM 792 C CA . ARG A 1 102 ? -41.592 19.417 79.372 1.00 30.36 102 ARG A CA 1
ATOM 793 C C . ARG A 1 102 ? -42.654 18.339 79.032 1.00 30.36 102 ARG A C 1
ATOM 795 O O . ARG A 1 102 ? -43.743 18.685 78.586 1.00 30.36 102 ARG A O 1
ATOM 802 N N . PRO A 1 103 ? -42.456 17.087 79.506 1.00 37.50 103 PRO A N 1
ATOM 803 C CA . PRO A 1 103 ? -43.508 16.077 79.628 1.00 37.50 103 PRO A CA 1
ATOM 804 C C . PRO A 1 103 ? -44.162 16.105 81.026 1.00 37.50 103 PRO A C 1
ATOM 806 O O . PRO A 1 103 ? -43.454 16.176 82.030 1.00 37.50 103 PRO A O 1
ATOM 809 N N . ALA A 1 104 ? -45.496 16.032 81.111 1.00 30.08 104 ALA A N 1
ATOM 810 C CA . ALA A 1 104 ? -46.261 15.565 82.285 1.00 30.08 104 ALA A CA 1
ATOM 811 C C . ALA A 1 104 ? -47.749 15.338 81.886 1.00 30.08 104 ALA A C 1
ATOM 813 O O . ALA A 1 104 ? -48.161 15.820 80.836 1.00 30.08 104 ALA A O 1
ATOM 814 N N . PRO A 1 105 ? -48.570 14.624 82.677 1.00 45.06 105 PRO A N 1
ATOM 815 C CA . PRO A 1 105 ? -48.946 13.229 82.455 1.00 45.06 105 PRO A CA 1
ATOM 816 C C . PRO A 1 105 ? -50.442 13.063 82.119 1.00 45.06 105 PRO A C 1
ATOM 818 O O . PRO A 1 105 ? -51.268 13.892 82.489 1.00 45.06 105 PRO A O 1
ATOM 821 N N . VAL A 1 106 ? -50.820 11.954 81.478 1.00 32.56 106 VAL A N 1
ATOM 822 C CA . VAL A 1 106 ? -52.236 11.588 81.309 1.00 32.56 106 VAL A CA 1
ATOM 823 C C . VAL A 1 106 ? -52.622 10.612 82.420 1.00 32.56 106 VAL A C 1
ATOM 825 O O . VAL A 1 106 ? -52.181 9.465 82.432 1.00 32.56 106 VAL A O 1
ATOM 828 N N . ALA A 1 107 ? -53.423 11.092 83.370 1.00 32.66 107 ALA A N 1
ATOM 829 C CA . ALA A 1 107 ? -54.170 10.267 84.310 1.00 32.66 107 ALA A CA 1
ATOM 830 C C . ALA A 1 107 ? -55.555 9.958 83.715 1.00 32.66 107 ALA A C 1
ATOM 832 O O . ALA A 1 107 ? -56.227 10.852 83.203 1.00 32.66 107 ALA A O 1
ATOM 833 N N . ALA A 1 108 ? -55.958 8.689 83.787 1.00 38.22 108 ALA A N 1
ATOM 834 C CA . ALA A 1 108 ? -57.305 8.203 83.478 1.00 38.22 108 ALA A CA 1
ATOM 835 C C . ALA A 1 108 ? -58.334 8.701 84.532 1.00 38.22 108 ALA A C 1
ATOM 837 O O . ALA A 1 108 ? -57.917 9.201 85.581 1.00 38.22 108 ALA A O 1
ATOM 838 N N . PRO A 1 109 ? -59.660 8.557 84.313 1.00 44.69 109 PRO A N 1
ATOM 839 C CA . PRO A 1 109 ? -60.277 7.242 84.505 1.00 44.69 109 PRO A CA 1
ATOM 840 C C . PRO A 1 109 ? -61.373 6.858 83.493 1.00 44.69 109 PRO A C 1
ATOM 842 O O . PRO A 1 109 ? -62.101 7.678 82.942 1.00 44.69 109 PRO A O 1
ATOM 845 N N . VAL A 1 110 ? -61.463 5.540 83.330 1.00 43.34 110 VAL A N 1
ATOM 846 C CA . VAL A 1 110 ? -62.596 4.714 82.891 1.00 43.34 110 VAL A CA 1
ATOM 847 C C . VAL A 1 110 ? -63.965 5.262 83.318 1.00 43.34 110 VAL A C 1
ATOM 849 O O . VAL A 1 110 ? -64.187 5.531 84.498 1.00 43.34 110 VAL A O 1
ATOM 852 N N . ALA A 1 111 ? -64.894 5.327 82.360 1.00 36.50 111 ALA A N 1
ATOM 853 C CA . ALA A 1 111 ? -66.331 5.383 82.594 1.00 36.50 111 ALA A CA 1
ATOM 854 C C . ALA A 1 111 ? -66.999 4.234 81.825 1.00 36.50 111 ALA A C 1
ATOM 856 O O . ALA A 1 111 ? -66.741 3.999 80.648 1.00 36.50 111 ALA A O 1
ATOM 857 N N . GLU A 1 112 ? -67.800 3.498 82.574 1.00 39.97 112 GLU A N 1
ATOM 858 C CA . GLU A 1 112 ? -68.415 2.210 82.303 1.00 39.97 112 GLU A CA 1
ATOM 859 C C . GLU A 1 112 ? -69.716 2.363 81.491 1.00 39.97 112 GLU A C 1
ATOM 861 O O . GLU A 1 112 ? -70.455 3.329 81.682 1.00 39.97 112 GLU A O 1
ATOM 866 N N . SER A 1 113 ? -70.018 1.351 80.662 1.00 39.03 113 SER A N 1
ATOM 867 C CA . SER A 1 113 ? -71.327 1.001 80.062 1.00 39.03 113 SER A CA 1
ATOM 868 C C . SER A 1 113 ? -71.752 1.580 78.688 1.00 39.03 113 SER A C 1
ATOM 870 O O . SER A 1 113 ? -72.722 2.322 78.572 1.00 39.03 113 SER A O 1
ATOM 872 N N . ALA A 1 114 ? -71.120 1.076 77.613 1.00 46.09 114 ALA A N 1
ATOM 873 C CA . ALA A 1 114 ? -71.722 0.880 76.273 1.00 46.09 114 ALA A CA 1
ATOM 874 C C . ALA A 1 114 ? -71.091 -0.336 75.530 1.00 46.09 114 ALA A C 1
ATOM 876 O O . ALA A 1 114 ? -70.881 -0.348 74.320 1.00 46.09 114 ALA A O 1
ATOM 877 N N . ASP A 1 115 ? -70.737 -1.388 76.270 1.00 55.66 115 ASP A N 1
ATOM 878 C CA . ASP A 1 115 ? -69.472 -2.100 76.028 1.00 55.66 115 ASP A CA 1
ATOM 879 C C . ASP A 1 115 ? -69.578 -3.491 75.360 1.00 55.66 115 ASP A C 1
ATOM 881 O O . ASP A 1 115 ? -68.768 -4.377 75.609 1.00 55.66 115 ASP A O 1
ATOM 885 N N . LEU A 1 116 ? -70.577 -3.726 74.498 1.00 53.19 116 LEU A N 1
ATOM 886 C CA . LEU A 1 116 ? -70.603 -4.955 73.677 1.00 53.19 116 LEU A CA 1
ATOM 887 C C . LEU A 1 116 ? -70.493 -4.662 72.180 1.00 53.19 116 LEU A C 1
ATOM 889 O O . LEU A 1 116 ? -69.676 -5.274 71.504 1.00 53.19 116 LEU A O 1
ATOM 893 N N . SER A 1 117 ? -71.245 -3.697 71.644 1.00 56.34 117 SER A N 1
ATOM 894 C CA . SER A 1 117 ? -71.131 -3.311 70.226 1.00 56.34 117 SER A CA 1
ATOM 895 C C . SER A 1 117 ? -69.846 -2.530 69.944 1.00 56.34 117 SER A C 1
ATOM 897 O O . SER A 1 117 ? -69.226 -2.720 68.900 1.00 56.34 117 SER A O 1
ATOM 899 N N . GLU A 1 118 ? -69.435 -1.673 70.878 1.00 60.09 118 GLU A N 1
ATOM 900 C CA . GLU A 1 118 ? -68.226 -0.856 70.767 1.00 60.09 118 GLU A CA 1
ATOM 901 C C . GLU A 1 118 ? -66.967 -1.697 71.018 1.00 60.09 118 GLU A C 1
ATOM 903 O O . GLU A 1 118 ? -66.008 -1.593 70.260 1.00 60.09 118 GLU A O 1
ATOM 908 N N . LEU A 1 119 ? -67.020 -2.646 71.962 1.00 63.84 119 LEU A N 1
ATOM 909 C CA . LEU A 1 119 ? -65.986 -3.665 72.156 1.00 63.84 119 LEU A CA 1
ATOM 910 C C . LEU A 1 119 ? -65.854 -4.588 70.937 1.00 63.84 119 LEU A C 1
ATOM 912 O O . LEU A 1 119 ? -64.741 -4.921 70.535 1.00 63.84 119 LEU A O 1
ATOM 916 N N . THR A 1 120 ? -66.967 -4.971 70.300 1.00 70.50 120 THR A N 1
ATOM 917 C CA . THR A 1 120 ? -66.932 -5.783 69.071 1.00 70.50 120 THR A CA 1
ATOM 918 C C . THR A 1 120 ? -66.333 -4.988 67.909 1.00 70.50 120 THR A C 1
ATOM 920 O O . THR A 1 120 ? -65.499 -5.525 67.188 1.00 70.50 120 THR A O 1
ATOM 923 N N . ALA A 1 121 ? -66.671 -3.702 67.766 1.00 74.38 121 ALA A N 1
ATOM 924 C CA . ALA A 1 121 ? -66.083 -2.809 66.764 1.00 74.38 121 ALA A CA 1
ATOM 925 C C . ALA A 1 121 ? -64.593 -2.516 67.031 1.00 74.38 121 ALA A C 1
ATOM 927 O O . ALA A 1 121 ? -63.783 -2.537 66.106 1.00 74.38 121 ALA A O 1
ATOM 928 N N . ALA A 1 122 ? -64.204 -2.312 68.291 1.00 74.75 122 ALA A N 1
ATOM 929 C CA . ALA A 1 122 ? -62.814 -2.143 68.707 1.00 74.75 122 ALA A CA 1
ATOM 930 C C . ALA A 1 122 ? -61.996 -3.422 68.478 1.00 74.75 122 ALA A C 1
ATOM 932 O O . ALA A 1 122 ? -60.876 -3.351 67.981 1.00 74.75 122 ALA A O 1
ATOM 933 N N . THR A 1 123 ? -62.574 -4.596 68.744 1.00 77.62 123 THR A N 1
ATOM 934 C CA . THR A 1 123 ? -61.953 -5.900 68.460 1.00 77.62 123 THR A CA 1
ATOM 935 C C . THR A 1 123 ? -61.833 -6.143 66.954 1.00 77.62 123 THR A C 1
ATOM 937 O O . THR A 1 123 ? -60.803 -6.626 66.491 1.00 77.62 123 THR A O 1
ATOM 940 N N . GLN A 1 124 ? -62.838 -5.757 66.159 1.00 79.50 124 GLN A N 1
ATOM 941 C CA . GLN A 1 124 ? -62.781 -5.841 64.696 1.00 79.50 124 GLN A CA 1
ATOM 942 C C . GLN A 1 124 ? -61.697 -4.925 64.116 1.00 79.50 124 GLN A C 1
ATOM 944 O O . GLN A 1 124 ? -60.927 -5.353 63.259 1.00 79.50 124 GLN A O 1
ATOM 949 N N . ASN A 1 125 ? -61.597 -3.694 64.621 1.00 81.69 125 ASN A N 1
ATOM 950 C CA . ASN A 1 125 ? -60.552 -2.749 64.236 1.00 81.69 125 ASN A CA 1
ATOM 951 C C . ASN A 1 125 ? -59.166 -3.222 64.679 1.00 81.69 125 ASN A C 1
ATOM 953 O O . ASN A 1 125 ? -58.214 -3.081 63.920 1.00 81.69 125 ASN A O 1
ATOM 957 N N . TYR A 1 126 ? -59.045 -3.833 65.859 1.00 77.25 126 TYR A N 1
ATOM 958 C CA . TYR A 1 126 ? -57.792 -4.418 66.330 1.00 77.25 126 TYR A CA 1
ATOM 959 C C . TYR A 1 126 ? -57.355 -5.598 65.455 1.00 77.25 126 TYR A C 1
ATOM 961 O O . TYR A 1 126 ? -56.195 -5.666 65.066 1.00 77.25 126 TYR A O 1
ATOM 969 N N . LEU A 1 127 ? -58.279 -6.482 65.064 1.00 80.75 127 LEU A N 1
ATOM 970 C CA . LEU A 1 127 ? -58.001 -7.583 64.133 1.00 80.75 127 LEU A CA 1
ATOM 971 C C . LEU A 1 127 ? -57.635 -7.078 62.729 1.00 80.75 127 LEU A C 1
ATOM 973 O O . LEU A 1 127 ? -56.701 -7.593 62.117 1.00 80.75 127 LEU A O 1
ATOM 977 N N . ALA A 1 128 ? -58.318 -6.046 62.227 1.00 81.94 128 ALA A N 1
ATOM 978 C CA . ALA A 1 128 ? -57.980 -5.405 60.957 1.00 81.94 128 ALA A CA 1
ATOM 979 C C . ALA A 1 128 ? -56.597 -4.735 61.008 1.00 81.94 128 ALA A C 1
ATOM 981 O O . ALA A 1 128 ? -55.809 -4.861 60.074 1.00 81.94 128 ALA A O 1
ATOM 982 N N . GLN A 1 129 ? -56.273 -4.085 62.126 1.00 79.88 129 GLN A N 1
ATOM 983 C CA . GLN A 1 129 ? -54.972 -3.470 62.362 1.00 79.88 129 GLN A CA 1
ATOM 984 C C . GLN A 1 129 ? -53.868 -4.527 62.511 1.00 79.88 129 GLN A C 1
ATOM 986 O O . GLN A 1 129 ? -52.784 -4.340 61.972 1.00 79.88 129 GLN A O 1
ATOM 991 N N . MET A 1 130 ? -54.144 -5.671 63.146 1.00 76.88 130 MET A N 1
ATOM 992 C CA . MET A 1 130 ? -53.206 -6.797 63.230 1.00 76.88 130 MET A CA 1
ATOM 993 C C . MET A 1 130 ? -52.899 -7.393 61.851 1.00 76.88 130 MET A C 1
ATOM 995 O O . MET A 1 130 ? -51.741 -7.676 61.547 1.00 76.88 130 MET A O 1
ATOM 999 N N . ASN A 1 131 ? -53.915 -7.536 60.996 1.00 82.88 131 ASN A N 1
ATOM 1000 C CA . ASN A 1 131 ? -53.733 -7.995 59.619 1.00 82.88 131 ASN A CA 1
ATOM 1001 C C . ASN A 1 131 ? -52.947 -6.975 58.779 1.00 82.88 131 ASN A C 1
ATOM 1003 O O . ASN A 1 131 ? -52.034 -7.363 58.056 1.00 82.88 131 ASN A O 1
ATOM 1007 N N . ALA A 1 132 ? -53.222 -5.676 58.939 1.00 83.12 132 ALA A N 1
ATOM 1008 C CA . ALA A 1 132 ? -52.473 -4.609 58.273 1.00 83.12 132 ALA A CA 1
ATOM 1009 C C . ALA A 1 132 ? -51.003 -4.542 58.729 1.00 83.12 132 ALA A C 1
ATOM 1011 O O . ALA A 1 132 ? -50.112 -4.293 57.920 1.00 83.12 132 ALA A O 1
ATOM 1012 N N . ILE A 1 133 ? -50.726 -4.805 60.012 1.00 84.75 133 ILE A N 1
ATOM 1013 C CA . ILE A 1 133 ? -49.358 -4.909 60.541 1.00 84.75 133 ILE A CA 1
ATOM 1014 C C . ILE A 1 133 ? -48.650 -6.135 59.958 1.00 84.75 133 ILE A C 1
ATOM 1016 O O . ILE A 1 133 ? -47.481 -6.038 59.596 1.00 84.75 133 ILE A O 1
ATOM 1020 N N . SER A 1 134 ? -49.341 -7.271 59.825 1.00 83.25 134 SER A N 1
ATOM 1021 C CA . SER A 1 134 ? -48.780 -8.468 59.187 1.00 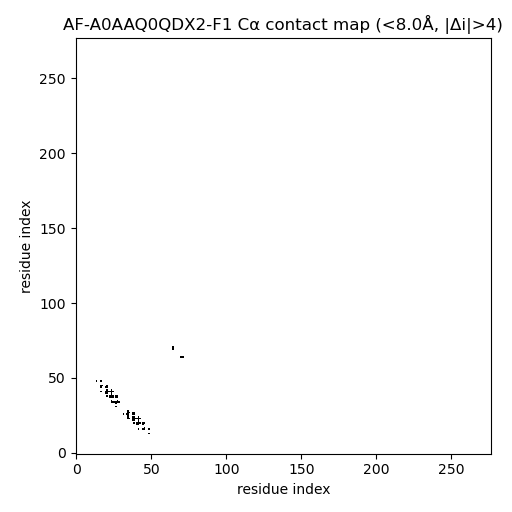83.25 134 SER A CA 1
ATOM 1022 C C . SER A 1 134 ? -48.416 -8.206 57.723 1.00 83.25 134 SER A C 1
ATOM 1024 O O . SER A 1 134 ? -47.329 -8.573 57.287 1.00 83.25 134 SER A O 1
ATOM 1026 N N . GLU A 1 135 ? -49.283 -7.516 56.982 1.00 86.19 135 GLU A N 1
ATOM 1027 C CA . GLU A 1 135 ? -49.045 -7.128 55.588 1.00 86.19 135 GLU A CA 1
ATOM 1028 C C . GLU A 1 135 ? -47.887 -6.121 55.459 1.00 86.19 135 GLU A C 1
ATOM 1030 O O . GLU A 1 135 ? -47.021 -6.259 54.594 1.00 86.19 135 GLU A O 1
ATOM 1035 N N . GLN A 1 136 ? -47.792 -5.150 56.373 1.00 84.75 136 GLN A N 1
ATOM 1036 C CA . GLN A 1 136 ? -46.653 -4.228 56.441 1.00 84.75 136 GLN A CA 1
ATOM 1037 C C . GLN A 1 136 ? -45.344 -4.933 56.810 1.00 84.75 136 GLN A C 1
ATOM 1039 O O . GLN A 1 136 ? -44.290 -4.562 56.299 1.00 84.75 136 GLN A O 1
ATOM 1044 N N . MET A 1 137 ? -45.386 -5.952 57.669 1.00 84.94 137 MET A N 1
ATOM 1045 C CA . MET A 1 137 ? -44.206 -6.719 58.074 1.00 84.94 137 MET A CA 1
ATOM 1046 C C . MET A 1 137 ? -43.704 -7.627 56.940 1.00 84.94 137 MET A C 1
ATOM 1048 O O . MET A 1 137 ? -42.494 -7.748 56.745 1.00 84.94 137 MET A O 1
ATOM 1052 N N . GLU A 1 138 ? -44.614 -8.183 56.137 1.00 88.56 138 GLU A N 1
ATOM 1053 C CA . GLU A 1 138 ? -44.315 -8.892 54.884 1.00 88.56 138 GLU A CA 1
ATOM 1054 C C . GLU A 1 138 ? -43.659 -7.950 53.858 1.00 88.56 138 GLU A C 1
ATOM 1056 O O . GLU A 1 138 ? -42.609 -8.267 53.292 1.00 88.56 138 GLU A O 1
ATOM 1061 N N . LEU A 1 139 ? -44.222 -6.747 53.677 1.00 90.31 139 LEU A N 1
ATOM 1062 C CA . LEU A 1 139 ? -43.667 -5.718 52.795 1.00 90.31 139 LEU A CA 1
ATOM 1063 C C . LEU A 1 139 ? -42.266 -5.282 53.247 1.00 90.31 139 LEU A C 1
ATOM 1065 O O . LEU A 1 139 ? -41.364 -5.149 52.418 1.00 90.31 139 LEU A O 1
ATOM 1069 N N . LEU A 1 140 ? -42.062 -5.093 54.554 1.00 89.62 140 LEU A N 1
ATOM 1070 C CA . LEU A 1 140 ? -40.773 -4.729 55.145 1.00 89.62 140 LEU A CA 1
ATOM 1071 C C . LEU A 1 140 ? -39.723 -5.830 54.938 1.00 89.62 140 LEU A C 1
ATOM 1073 O O . LEU A 1 140 ? -38.571 -5.550 54.609 1.00 89.62 140 LEU A O 1
ATOM 1077 N N . ARG A 1 141 ? -40.120 -7.097 55.097 1.00 91.50 141 ARG A N 1
ATOM 1078 C CA . ARG A 1 141 ? -39.264 -8.264 54.845 1.00 91.50 141 ARG A CA 1
ATOM 1079 C C . ARG A 1 141 ? -38.845 -8.330 53.374 1.00 91.50 141 ARG A C 1
ATOM 1081 O O . ARG A 1 141 ? -37.654 -8.440 53.094 1.00 91.50 141 ARG A O 1
ATOM 1088 N N . SER A 1 142 ? -39.798 -8.172 52.455 1.00 93.56 142 SER A N 1
ATOM 1089 C CA . SER A 1 142 ? -39.561 -8.126 51.003 1.00 93.56 142 SER A CA 1
ATOM 1090 C C . SER A 1 142 ? -38.625 -6.977 50.604 1.00 93.56 142 SER A C 1
ATOM 1092 O O . SER A 1 142 ? -37.635 -7.184 49.902 1.00 93.56 142 SER A O 1
ATOM 1094 N N . THR A 1 143 ? -38.868 -5.768 51.111 1.00 91.06 143 THR A N 1
ATOM 1095 C CA . THR A 1 143 ? -38.013 -4.603 50.828 1.00 91.06 143 THR A CA 1
ATOM 1096 C C . THR A 1 143 ? -36.618 -4.738 51.435 1.00 91.06 143 THR A C 1
ATOM 1098 O O . THR A 1 143 ? -35.643 -4.321 50.812 1.00 91.06 143 THR A O 1
ATOM 1101 N N . THR A 1 144 ? -36.485 -5.379 52.597 1.00 92.56 144 THR A N 1
ATOM 1102 C CA . THR A 1 144 ? -35.183 -5.680 53.216 1.00 92.56 144 THR A CA 1
ATOM 1103 C C . THR A 1 144 ? -34.398 -6.716 52.406 1.00 92.56 144 THR A C 1
ATOM 1105 O O . THR A 1 144 ? -33.190 -6.565 52.215 1.00 92.56 144 THR A O 1
ATOM 1108 N N . GLU A 1 145 ? -35.057 -7.753 51.882 1.00 93.38 145 GLU A N 1
ATOM 1109 C CA . GLU A 1 145 ? -34.438 -8.716 50.959 1.00 93.38 145 GLU A CA 1
ATOM 1110 C C . GLU A 1 145 ? -34.015 -8.031 49.648 1.00 93.38 145 GLU A C 1
ATOM 1112 O O . GLU A 1 145 ? -32.883 -8.217 49.194 1.00 93.38 145 GLU A O 1
ATOM 1117 N N . ALA A 1 146 ? -34.863 -7.163 49.088 1.00 92.31 146 ALA A N 1
ATOM 1118 C CA . ALA A 1 146 ? -34.546 -6.396 47.886 1.00 92.31 146 ALA A CA 1
ATOM 1119 C C . ALA A 1 146 ? -33.336 -5.469 48.097 1.00 92.31 146 ALA A C 1
ATOM 1121 O O . ALA A 1 146 ? -32.417 -5.475 47.278 1.00 92.31 146 ALA A O 1
ATOM 1122 N N . LEU A 1 147 ? -33.273 -4.737 49.213 1.00 92.56 147 LEU A N 1
ATOM 1123 C CA . LEU A 1 147 ? -32.129 -3.882 49.556 1.00 92.56 147 LEU A CA 1
ATOM 1124 C C . LEU A 1 147 ? -30.830 -4.680 49.702 1.00 92.56 147 LEU A C 1
ATOM 1126 O O . LEU A 1 147 ? -29.798 -4.269 49.172 1.00 92.56 147 LEU A O 1
ATOM 1130 N N . ASN A 1 148 ? -30.878 -5.842 50.357 1.00 93.25 148 ASN A N 1
ATOM 1131 C CA . ASN A 1 148 ? -29.714 -6.722 50.463 1.00 93.25 148 ASN A CA 1
ATOM 1132 C C . ASN A 1 148 ? -29.254 -7.223 49.087 1.00 93.25 148 ASN A C 1
ATOM 1134 O O . ASN A 1 148 ? -28.055 -7.233 48.808 1.00 93.25 148 ASN A O 1
ATOM 1138 N N . SER A 1 149 ? -30.192 -7.578 48.203 1.00 94.75 149 SER A N 1
ATOM 1139 C CA . SER A 1 149 ? -29.867 -8.006 46.838 1.00 94.75 149 SER A CA 1
ATOM 1140 C C . SER A 1 149 ? -29.214 -6.886 46.020 1.00 94.75 149 SER A C 1
ATOM 1142 O O . SER A 1 149 ? -28.190 -7.110 45.376 1.00 94.75 149 SER A O 1
ATOM 1144 N N . VAL A 1 150 ? -29.733 -5.657 46.112 1.00 93.94 150 VAL A N 1
ATOM 1145 C CA . VAL A 1 150 ? -29.171 -4.486 45.428 1.00 93.94 150 VAL A CA 1
ATOM 1146 C C . VAL A 1 150 ? -27.780 -4.176 45.963 1.00 93.94 150 VAL A C 1
ATOM 1148 O O . VAL A 1 150 ? -26.872 -3.924 45.178 1.00 93.94 150 VAL A O 1
ATOM 1151 N N . SER A 1 151 ? -27.577 -4.251 47.278 1.00 93.81 151 SER A N 1
ATOM 1152 C CA . SER A 1 151 ? -26.267 -4.015 47.885 1.00 93.81 151 SER A CA 1
ATOM 1153 C C . SER A 1 151 ? -25.232 -5.060 47.451 1.00 93.81 151 SER A C 1
ATOM 1155 O O . SER A 1 151 ? -24.071 -4.713 47.233 1.00 93.81 151 SER A O 1
ATOM 1157 N N . ALA A 1 152 ? -25.644 -6.321 47.277 1.00 94.75 152 ALA A N 1
ATOM 1158 C CA . ALA A 1 152 ? -24.786 -7.375 46.743 1.00 94.75 152 ALA A CA 1
ATOM 1159 C C . ALA A 1 152 ? -24.412 -7.116 45.274 1.00 94.75 152 ALA A C 1
ATOM 1161 O O . ALA A 1 152 ? -23.237 -7.196 44.921 1.00 94.75 152 ALA A O 1
ATOM 1162 N N . VAL A 1 153 ? -25.380 -6.729 44.437 1.00 94.88 153 VAL A N 1
ATOM 1163 C CA . VAL A 1 153 ? -25.141 -6.376 43.026 1.00 94.88 153 VAL A CA 1
ATOM 1164 C C . VAL A 1 153 ? -24.256 -5.132 42.896 1.00 94.88 153 VAL A C 1
ATOM 1166 O O . VAL A 1 153 ? -23.363 -5.092 42.048 1.00 94.88 153 VAL A O 1
ATOM 1169 N N . LEU A 1 154 ? -24.444 -4.119 43.747 1.00 93.19 154 LEU A N 1
ATOM 1170 C CA . LEU A 1 154 ? -23.585 -2.933 43.765 1.00 93.19 154 LEU A CA 1
ATOM 1171 C C . LEU A 1 154 ? -22.142 -3.304 44.114 1.00 93.19 154 LEU A C 1
ATOM 1173 O O . LEU A 1 154 ? -21.215 -2.867 43.443 1.00 93.19 154 LEU A O 1
ATOM 1177 N N . LEU A 1 155 ? -21.938 -4.143 45.131 1.00 93.75 155 LEU A N 1
ATOM 1178 C CA . LEU A 1 155 ? -20.599 -4.591 45.505 1.00 93.75 155 LEU A CA 1
ATOM 1179 C C . LEU A 1 155 ? -19.925 -5.372 44.365 1.00 93.75 155 LEU A C 1
ATOM 1181 O O . LEU A 1 155 ? -18.742 -5.166 44.090 1.00 93.75 155 LEU A O 1
ATOM 1185 N N . ASP A 1 156 ? -20.678 -6.246 43.699 1.00 93.94 156 ASP A N 1
ATOM 1186 C CA . ASP A 1 156 ? -20.175 -7.068 42.599 1.00 93.94 156 ASP A CA 1
ATOM 1187 C C . ASP A 1 156 ? -19.815 -6.213 41.377 1.00 93.94 156 ASP A C 1
ATOM 1189 O O . ASP A 1 156 ? -18.727 -6.331 40.817 1.00 93.94 156 ASP A O 1
ATOM 1193 N N . SER A 1 157 ? -20.667 -5.245 41.037 1.00 91.31 157 SER A N 1
ATOM 1194 C CA . SER A 1 157 ? -20.382 -4.268 39.983 1.00 91.31 157 SER A CA 1
ATOM 1195 C C . SER A 1 157 ? -19.200 -3.351 40.324 1.00 91.31 157 SER A C 1
ATOM 1197 O O . SER A 1 157 ? -18.372 -3.106 39.451 1.00 91.31 157 SER A O 1
ATOM 1199 N N . TYR A 1 158 ? -19.019 -2.919 41.578 1.00 90.12 158 TYR A N 1
ATOM 1200 C CA . TYR A 1 158 ? -17.822 -2.174 42.003 1.00 90.12 158 TYR A CA 1
ATOM 1201 C C . TYR A 1 158 ? -16.536 -2.997 41.867 1.00 90.12 158 TYR A C 1
ATOM 1203 O O . TYR A 1 158 ? -15.507 -2.472 41.428 1.00 90.12 158 TYR A O 1
ATOM 1211 N N . ARG A 1 159 ? -16.579 -4.290 42.209 1.00 90.81 159 ARG A N 1
ATOM 1212 C CA . ARG A 1 159 ? -15.450 -5.208 41.995 1.00 90.81 159 ARG A CA 1
ATOM 1213 C C . ARG A 1 159 ? -15.164 -5.388 40.510 1.00 90.81 159 ARG A C 1
ATOM 1215 O O . ARG A 1 159 ? -14.022 -5.194 40.102 1.00 90.81 159 ARG A O 1
ATOM 1222 N N . ALA A 1 160 ? -16.195 -5.648 39.710 1.00 91.50 160 ALA A N 1
ATOM 1223 C CA . ALA A 1 160 ? -16.075 -5.787 38.264 1.00 91.50 160 ALA A CA 1
ATOM 1224 C C . ALA A 1 160 ? -15.507 -4.517 37.611 1.00 91.50 160 ALA A C 1
ATOM 1226 O O . ALA A 1 160 ? -14.621 -4.611 36.771 1.00 91.50 160 ALA A O 1
ATOM 1227 N N . ILE A 1 161 ? -15.951 -3.324 38.020 1.00 89.81 161 ILE A N 1
ATOM 1228 C CA . ILE A 1 161 ? -15.428 -2.040 37.525 1.00 89.81 161 ILE A CA 1
ATOM 1229 C C . ILE A 1 161 ? -13.958 -1.852 37.910 1.00 89.81 161 ILE A C 1
ATOM 1231 O O . ILE A 1 161 ? -13.168 -1.373 37.096 1.00 89.81 161 ILE A O 1
ATOM 1235 N N . THR A 1 162 ? -13.575 -2.223 39.132 1.00 88.81 162 THR A N 1
ATOM 1236 C CA . THR A 1 162 ? -12.191 -2.080 39.610 1.00 88.81 162 THR A CA 1
ATOM 1237 C C . THR A 1 162 ? -11.249 -3.035 38.871 1.00 88.81 162 THR A C 1
ATOM 1239 O O . THR A 1 162 ? -10.189 -2.622 38.404 1.00 88.81 162 THR A O 1
ATOM 1242 N N . GLU A 1 163 ? -11.656 -4.293 38.702 1.00 88.75 163 GLU A N 1
ATOM 1243 C CA . GLU A 1 163 ? -10.885 -5.307 37.977 1.00 88.75 163 GLU A CA 1
ATOM 1244 C C . GLU A 1 163 ? -10.795 -4.995 36.476 1.00 88.75 163 GLU A C 1
ATOM 1246 O O . GLU A 1 163 ? -9.718 -5.046 35.877 1.00 88.75 163 GLU A O 1
ATOM 1251 N N . ASN A 1 164 ? -11.902 -4.550 35.879 1.00 88.94 164 ASN A N 1
ATOM 1252 C CA . ASN A 1 164 ? -11.933 -4.085 34.497 1.00 88.94 164 ASN A CA 1
ATOM 1253 C C . ASN A 1 164 ? -11.077 -2.817 34.309 1.00 88.94 164 ASN A C 1
ATOM 1255 O O . ASN A 1 164 ? -10.330 -2.738 33.342 1.00 88.94 164 ASN A O 1
ATOM 1259 N N . SER A 1 165 ? -11.066 -1.870 35.255 1.00 88.69 165 SER A N 1
ATOM 1260 C CA . SER A 1 165 ? -10.219 -0.663 35.164 1.00 88.69 165 SER A CA 1
ATOM 1261 C C . SER A 1 165 ? -8.726 -0.984 35.091 1.00 88.69 165 SER A C 1
ATOM 1263 O O . SER A 1 165 ? -7.994 -0.341 34.333 1.00 88.69 165 SER A O 1
ATOM 1265 N N . ALA A 1 166 ? -8.262 -1.991 35.837 1.00 87.38 166 ALA A N 1
ATOM 1266 C CA . ALA A 1 166 ? -6.878 -2.448 35.749 1.00 87.38 166 ALA A CA 1
ATOM 1267 C C . ALA A 1 166 ? -6.573 -3.021 34.353 1.00 87.38 166 ALA A C 1
ATOM 1269 O O . ALA A 1 166 ? -5.598 -2.619 33.716 1.00 87.38 166 ALA A O 1
ATOM 1270 N N . SER A 1 167 ? -7.456 -3.881 33.833 1.00 89.56 167 SER A N 1
ATOM 1271 C CA . SER A 1 167 ? -7.324 -4.454 32.487 1.00 89.56 167 SER A CA 1
ATOM 1272 C C . SER A 1 167 ? -7.396 -3.398 31.375 1.00 89.56 167 SER A C 1
ATOM 1274 O O . SER A 1 167 ? -6.615 -3.440 30.426 1.00 89.56 167 SER A O 1
ATOM 1276 N N . VAL A 1 168 ? -8.282 -2.409 31.498 1.00 90.44 168 VAL A N 1
ATOM 1277 C CA . VAL A 1 168 ? -8.401 -1.282 30.561 1.00 90.44 168 VAL A CA 1
ATOM 1278 C C . VAL A 1 168 ? -7.134 -0.439 30.564 1.00 90.44 168 VAL A C 1
ATOM 1280 O O . VAL A 1 168 ? -6.690 -0.020 29.497 1.00 90.44 168 VAL A O 1
ATOM 1283 N N . THR A 1 169 ? -6.519 -0.222 31.726 1.00 91.19 169 THR A N 1
ATOM 1284 C CA . THR A 1 169 ? -5.257 0.524 31.830 1.00 91.19 169 THR A CA 1
ATOM 1285 C C . THR A 1 169 ? -4.111 -0.224 31.141 1.00 91.19 169 THR A C 1
ATOM 1287 O O . THR A 1 169 ? -3.372 0.374 30.358 1.00 91.19 169 THR A O 1
ATOM 1290 N N . GLU A 1 170 ? -4.005 -1.537 31.359 1.00 92.00 170 GLU A N 1
ATOM 1291 C CA . GLU A 1 170 ? -3.036 -2.418 30.689 1.00 92.00 170 GLU A CA 1
ATOM 1292 C C . GLU A 1 170 ? -3.230 -2.408 29.161 1.00 92.00 170 GLU A C 1
ATOM 1294 O O . GLU A 1 170 ? -2.299 -2.142 28.398 1.00 92.00 170 GLU A O 1
ATOM 1299 N N . ASN A 1 171 ? -4.470 -2.607 28.702 1.00 92.12 171 ASN A N 1
ATOM 1300 C CA . ASN A 1 171 ? -4.815 -2.601 27.280 1.00 92.12 171 ASN A CA 1
ATOM 1301 C C . ASN A 1 171 ? -4.566 -1.235 26.629 1.00 92.12 171 ASN A C 1
ATOM 1303 O O . ASN A 1 171 ? -4.058 -1.175 25.510 1.00 92.12 171 ASN A O 1
ATOM 1307 N N . SER A 1 172 ? -4.879 -0.138 27.323 1.00 93.50 172 SER A N 1
ATOM 1308 C CA . SER A 1 172 ? -4.619 1.224 26.841 1.00 93.50 172 SER A CA 1
ATOM 1309 C C . SER A 1 172 ? -3.122 1.484 26.698 1.00 93.50 172 SER A C 1
ATOM 1311 O O . SER A 1 172 ? -2.691 2.088 25.717 1.00 93.50 172 SER A O 1
ATOM 1313 N N . ARG A 1 173 ? -2.306 0.976 27.628 1.00 94.12 173 ARG A N 1
ATOM 1314 C CA . ARG A 1 173 ? -0.846 1.058 27.537 1.00 94.12 173 ARG A CA 1
ATOM 1315 C C . ARG A 1 173 ? -0.318 0.291 26.322 1.00 94.12 173 ARG A C 1
ATOM 1317 O O . ARG A 1 173 ? 0.450 0.855 25.546 1.00 94.12 173 ARG A O 1
ATOM 1324 N N . GLY A 1 174 ? -0.785 -0.941 26.111 1.00 94.38 174 GLY A N 1
ATOM 1325 C CA . GLY A 1 174 ? -0.433 -1.730 24.926 1.00 94.38 174 GLY A CA 1
ATOM 1326 C C . GLY A 1 174 ? -0.909 -1.092 23.614 1.00 94.38 174 GLY A C 1
ATOM 1327 O O . GLY A 1 174 ? -0.224 -1.171 22.597 1.00 94.38 174 GLY A O 1
ATOM 1328 N N . TYR A 1 175 ? -2.057 -0.411 23.623 1.00 94.69 175 TYR A N 1
ATOM 1329 C CA . TYR A 1 175 ? -2.545 0.346 22.470 1.00 94.69 175 TYR A CA 1
ATOM 1330 C C . TYR A 1 175 ? -1.636 1.533 22.132 1.00 94.69 175 TYR A C 1
ATOM 1332 O O . TYR A 1 175 ? -1.285 1.710 20.967 1.00 94.69 175 TYR A O 1
ATOM 1340 N N . ILE A 1 176 ? -1.208 2.312 23.132 1.00 94.81 176 ILE A N 1
ATOM 1341 C CA . ILE A 1 176 ? -0.268 3.429 22.936 1.00 94.81 176 ILE A CA 1
ATOM 1342 C C . ILE A 1 176 ? 1.048 2.926 22.333 1.00 94.81 176 ILE A C 1
ATOM 1344 O O . ILE A 1 176 ? 1.576 3.549 21.415 1.00 94.81 176 ILE A O 1
ATOM 1348 N N . GLU A 1 177 ? 1.551 1.786 22.804 1.00 96.25 177 GLU A N 1
ATOM 1349 C CA . GLU A 1 177 ? 2.779 1.176 22.289 1.00 96.25 177 GLU A CA 1
ATOM 1350 C C . GLU A 1 177 ? 2.627 0.760 20.815 1.00 96.25 177 GLU A C 1
ATOM 1352 O O . GLU A 1 177 ? 3.424 1.163 19.968 1.00 96.25 177 GLU A O 1
ATOM 1357 N N . ARG A 1 178 ? 1.523 0.085 20.465 1.00 94.81 178 ARG A N 1
ATOM 1358 C CA . ARG A 1 178 ? 1.202 -0.253 19.065 1.00 94.81 178 ARG A CA 1
ATOM 1359 C C . ARG A 1 178 ? 1.003 0.980 18.187 1.00 94.81 178 ARG A C 1
ATOM 1361 O O . ARG A 1 178 ? 1.357 0.952 17.012 1.00 94.81 178 ARG A O 1
ATOM 1368 N N . MET A 1 179 ? 0.438 2.057 18.728 1.00 94.94 179 MET A N 1
ATOM 1369 C CA . MET A 1 179 ? 0.261 3.313 18.001 1.00 94.94 179 MET A CA 1
ATOM 1370 C C . MET A 1 179 ? 1.602 4.020 17.769 1.00 94.94 179 MET A C 1
ATOM 1372 O O . MET A 1 179 ? 1.825 4.585 16.698 1.00 94.94 179 MET A O 1
ATOM 1376 N N . ALA A 1 180 ? 2.525 3.946 18.731 1.00 94.75 180 ALA A N 1
ATOM 1377 C CA . ALA A 1 180 ? 3.890 4.432 18.566 1.00 94.75 180 ALA A CA 1
ATOM 1378 C C . ALA A 1 180 ? 4.645 3.633 17.489 1.00 94.75 180 ALA A C 1
ATOM 1380 O O . ALA A 1 180 ? 5.290 4.233 16.624 1.00 94.75 180 ALA A O 1
ATOM 1381 N N . ASP A 1 181 ? 4.501 2.305 17.479 1.00 96.12 181 ASP A N 1
ATOM 1382 C CA . ASP A 1 181 ? 5.061 1.439 16.436 1.00 96.12 181 ASP A CA 1
ATOM 1383 C C . ASP A 1 181 ? 4.460 1.733 15.060 1.00 96.12 181 ASP A C 1
ATOM 1385 O O . ASP A 1 181 ? 5.189 1.831 14.070 1.00 96.12 181 ASP A O 1
ATOM 1389 N N . LEU A 1 182 ? 3.140 1.932 14.985 1.00 94.94 182 LEU A N 1
ATOM 1390 C CA . LEU A 1 182 ? 2.462 2.320 13.752 1.00 94.94 182 LEU A CA 1
ATOM 1391 C C . LEU A 1 182 ? 2.988 3.660 13.236 1.00 94.94 182 LEU A C 1
ATOM 1393 O O . LEU A 1 182 ? 3.302 3.768 12.056 1.00 94.94 182 LEU A O 1
ATOM 1397 N N . ASN A 1 183 ? 3.134 4.661 14.105 1.00 94.12 183 ASN A N 1
ATOM 1398 C CA . ASN A 1 183 ? 3.674 5.964 13.728 1.00 94.12 183 ASN A CA 1
ATOM 1399 C C . ASN A 1 183 ? 5.116 5.845 13.207 1.00 94.12 183 ASN A C 1
ATOM 1401 O O . ASN A 1 183 ? 5.462 6.403 12.166 1.00 94.12 183 ASN A O 1
ATOM 1405 N N . ARG A 1 184 ? 5.953 5.039 13.872 1.00 95.31 184 ARG A N 1
ATOM 1406 C CA . ARG A 1 184 ? 7.316 4.749 13.407 1.00 95.31 184 ARG A CA 1
ATOM 1407 C C . ARG A 1 184 ? 7.319 4.049 12.046 1.00 95.31 184 ARG A C 1
ATOM 1409 O O . ARG A 1 184 ? 8.140 4.386 11.193 1.00 95.31 184 ARG A O 1
ATOM 1416 N N . ASN A 1 185 ? 6.407 3.104 11.831 1.00 94.50 185 ASN A N 1
ATOM 1417 C CA . ASN A 1 185 ? 6.257 2.395 10.563 1.00 94.50 185 ASN A CA 1
ATOM 1418 C C . ASN A 1 185 ? 5.761 3.327 9.446 1.00 94.50 185 ASN A C 1
ATOM 1420 O O . ASN A 1 185 ? 6.346 3.347 8.369 1.00 94.50 185 ASN A O 1
ATOM 1424 N N . LE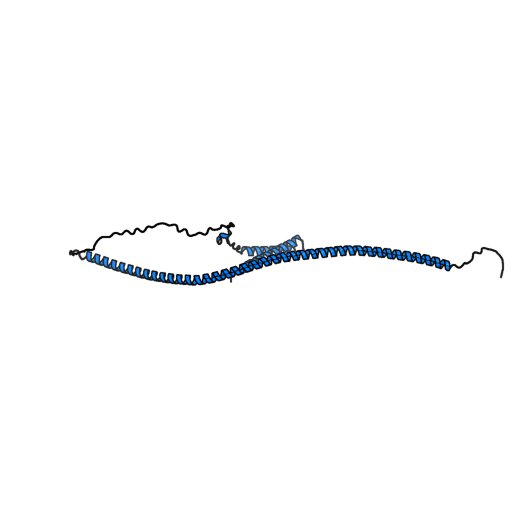U A 1 186 ? 4.756 4.166 9.709 1.00 92.69 186 LEU A N 1
ATOM 1425 C CA . LEU A 1 186 ? 4.279 5.178 8.763 1.00 92.69 186 LEU A CA 1
ATOM 1426 C C . LEU A 1 186 ? 5.383 6.170 8.390 1.00 92.69 186 LEU A C 1
ATOM 1428 O O . LEU A 1 186 ? 5.549 6.478 7.210 1.00 92.69 186 LEU A O 1
ATOM 1432 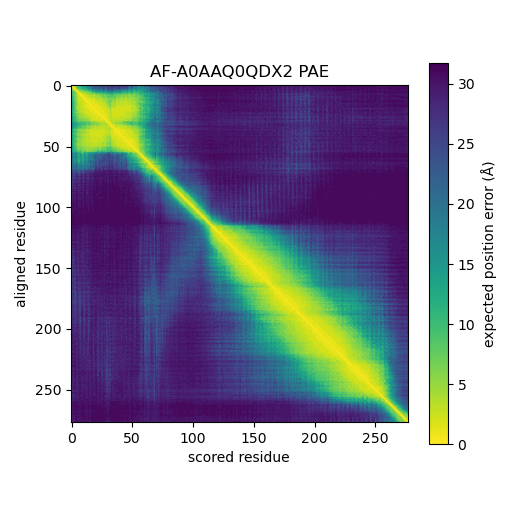N N . GLY A 1 187 ? 6.187 6.606 9.363 1.00 93.19 187 GLY A N 1
ATOM 1433 C CA . GLY A 1 187 ? 7.377 7.415 9.105 1.00 93.19 187 GLY A CA 1
ATOM 1434 C C . GLY A 1 187 ? 8.375 6.697 8.192 1.00 93.19 187 GLY A C 1
ATOM 1435 O O . GLY A 1 187 ? 8.819 7.267 7.198 1.00 93.19 187 GLY A O 1
ATOM 1436 N N . GLY A 1 188 ? 8.667 5.424 8.475 1.00 94.62 188 GLY A N 1
ATOM 1437 C CA . GLY A 1 188 ? 9.542 4.594 7.644 1.00 94.62 188 GLY A CA 1
ATOM 1438 C C . GLY A 1 188 ? 9.013 4.384 6.222 1.00 94.62 188 GLY A C 1
ATOM 1439 O O . GLY A 1 188 ? 9.772 4.507 5.262 1.00 94.62 188 GLY A O 1
ATOM 1440 N N . LEU A 1 189 ? 7.713 4.127 6.065 1.00 92.81 189 LEU A N 1
ATOM 1441 C CA . LEU A 1 189 ? 7.063 4.008 4.761 1.00 92.81 189 LEU A CA 1
ATOM 1442 C C . LEU A 1 189 ? 7.144 5.312 3.976 1.00 92.81 189 LEU A C 1
ATOM 1444 O O . LEU A 1 189 ? 7.478 5.273 2.796 1.00 92.81 189 LEU A O 1
ATOM 1448 N N . ASN A 1 190 ? 6.899 6.458 4.613 1.00 89.75 190 ASN A N 1
ATOM 1449 C CA . ASN A 1 190 ? 7.027 7.756 3.957 1.00 89.75 190 ASN A CA 1
ATOM 1450 C C . ASN A 1 190 ? 8.457 7.983 3.434 1.00 89.75 190 ASN A C 1
ATOM 1452 O O . ASN A 1 190 ? 8.645 8.378 2.285 1.00 89.75 190 ASN A O 1
ATOM 1456 N N . THR A 1 191 ? 9.475 7.633 4.229 1.00 95.12 191 THR A N 1
ATOM 1457 C CA . THR A 1 191 ? 10.876 7.670 3.783 1.00 95.12 191 THR A CA 1
ATOM 1458 C C . THR A 1 191 ? 11.138 6.720 2.609 1.00 95.12 191 THR A C 1
ATOM 1460 O O . THR A 1 191 ? 11.826 7.092 1.661 1.00 95.12 191 THR A O 1
ATOM 1463 N N . ILE A 1 192 ? 10.587 5.501 2.627 1.00 93.44 192 ILE A N 1
ATOM 1464 C CA . ILE A 1 192 ? 10.725 4.552 1.511 1.00 93.44 192 ILE A CA 1
ATOM 1465 C C . ILE A 1 192 ? 10.055 5.097 0.249 1.00 93.44 192 ILE A C 1
ATOM 1467 O O . ILE A 1 192 ? 10.646 4.999 -0.822 1.00 93.44 192 ILE A O 1
ATOM 1471 N N . TYR A 1 193 ? 8.868 5.696 0.358 1.00 95.25 193 TYR A N 1
ATOM 1472 C CA . TYR A 1 193 ? 8.190 6.322 -0.776 1.00 95.25 193 TYR A CA 1
ATOM 1473 C C . TYR A 1 193 ? 9.020 7.460 -1.370 1.00 95.25 193 TYR A C 1
ATOM 1475 O O . TYR A 1 193 ? 9.171 7.526 -2.589 1.00 95.25 193 TYR A O 1
ATOM 1483 N N . GLU A 1 194 ? 9.626 8.308 -0.539 1.00 94.88 194 GLU A N 1
ATOM 1484 C CA . GLU A 1 194 ? 10.536 9.355 -1.008 1.00 94.88 194 GLU A CA 1
ATOM 1485 C C . GLU A 1 194 ? 11.754 8.763 -1.742 1.00 94.88 194 GLU A C 1
ATOM 1487 O O . GLU A 1 194 ? 12.085 9.183 -2.856 1.00 94.88 194 GLU A O 1
ATOM 1492 N N . ILE A 1 195 ? 12.387 7.732 -1.167 1.00 94.00 195 ILE A N 1
ATOM 1493 C CA . ILE A 1 195 ? 13.505 7.016 -1.800 1.00 94.00 195 ILE A CA 1
ATOM 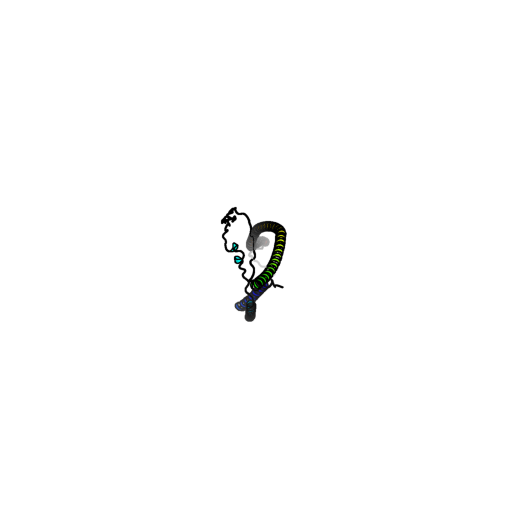1494 C C . ILE A 1 195 ? 13.065 6.373 -3.118 1.00 94.00 195 ILE A C 1
ATOM 1496 O O . ILE A 1 195 ? 13.805 6.435 -4.100 1.00 94.00 195 ILE A O 1
ATOM 1500 N N . GLN A 1 196 ? 11.876 5.775 -3.171 1.00 93.56 196 GLN A N 1
ATOM 1501 C CA . GLN A 1 196 ? 11.344 5.121 -4.360 1.00 93.56 196 GLN A CA 1
ATOM 1502 C C . GLN A 1 196 ? 11.074 6.137 -5.468 1.00 93.56 196 GLN A C 1
ATOM 1504 O O . GLN A 1 196 ? 11.501 5.919 -6.598 1.00 93.56 196 GLN A O 1
ATOM 1509 N N . LEU A 1 197 ? 10.450 7.274 -5.153 1.00 94.56 197 LEU A N 1
ATOM 1510 C CA . LEU A 1 197 ? 10.245 8.363 -6.110 1.00 94.56 197 LEU A CA 1
ATOM 1511 C C . LEU A 1 197 ? 11.580 8.886 -6.649 1.00 94.56 197 LEU A C 1
ATOM 1513 O O . LEU A 1 197 ? 11.741 9.061 -7.859 1.00 94.56 197 LEU A O 1
ATOM 1517 N N . LYS A 1 198 ? 12.572 9.066 -5.771 1.00 95.56 198 LYS A N 1
ATOM 1518 C CA . LYS A 1 198 ? 13.917 9.484 -6.175 1.00 95.56 198 LYS A CA 1
ATOM 1519 C C . LYS A 1 198 ? 14.605 8.434 -7.052 1.00 95.56 198 LYS A C 1
ATOM 1521 O O . LYS A 1 198 ? 15.181 8.785 -8.077 1.00 95.56 198 LYS A O 1
ATOM 1526 N N . SER A 1 199 ? 14.511 7.156 -6.691 1.00 95.88 199 SER A N 1
ATOM 1527 C CA . SER A 1 199 ? 15.078 6.036 -7.448 1.00 95.88 199 SER A CA 1
ATOM 1528 C C . SER A 1 199 ? 14.442 5.903 -8.831 1.00 95.88 199 SER A C 1
ATOM 1530 O O . SER A 1 199 ? 15.167 5.777 -9.816 1.00 95.88 199 SER A O 1
ATOM 1532 N N . VAL A 1 200 ? 13.114 6.020 -8.926 1.00 94.69 200 VAL A N 1
ATOM 1533 C CA . VAL A 1 200 ? 12.380 6.038 -10.200 1.00 94.69 200 VAL A CA 1
ATOM 1534 C C . VAL A 1 200 ? 12.823 7.221 -11.057 1.00 94.69 200 VAL A C 1
ATOM 1536 O O . VAL A 1 200 ? 13.065 7.048 -12.248 1.00 94.69 200 VAL A O 1
ATOM 1539 N N . SER A 1 201 ? 13.010 8.405 -10.469 1.00 95.06 201 SER A N 1
ATOM 1540 C CA . SER A 1 201 ? 13.537 9.571 -11.191 1.00 95.06 201 SER A CA 1
ATOM 1541 C C . SER A 1 201 ? 14.940 9.311 -11.765 1.00 95.06 201 SER A C 1
ATOM 1543 O O . SER A 1 201 ? 15.177 9.513 -12.957 1.00 95.06 201 SER A O 1
ATOM 1545 N N . THR A 1 202 ? 15.856 8.750 -10.968 1.00 96.94 202 THR A N 1
ATOM 1546 C CA . THR A 1 202 ? 17.194 8.346 -11.443 1.00 96.94 202 THR A CA 1
ATOM 1547 C C . THR A 1 202 ? 17.130 7.250 -12.516 1.00 96.94 202 THR A C 1
ATOM 1549 O O . THR A 1 202 ? 17.930 7.235 -13.460 1.00 96.94 202 THR A O 1
ATOM 1552 N N . GLN A 1 203 ? 16.172 6.329 -12.407 1.00 95.69 203 GLN A N 1
ATOM 1553 C CA . GLN A 1 203 ? 15.946 5.288 -13.404 1.00 95.69 203 GLN A CA 1
ATOM 1554 C C . GLN A 1 203 ? 15.455 5.885 -14.728 1.00 95.69 203 GLN A C 1
ATOM 1556 O O . GLN A 1 203 ? 15.976 5.516 -15.780 1.00 95.69 203 GLN A O 1
ATOM 1561 N N . LEU A 1 204 ? 14.528 6.846 -14.690 1.00 95.88 204 LEU A N 1
ATOM 1562 C CA . LEU A 1 204 ? 14.070 7.584 -15.870 1.00 95.88 204 LEU A CA 1
ATOM 1563 C C . LEU A 1 204 ? 15.218 8.342 -16.546 1.00 95.88 204 LEU A C 1
ATOM 1565 O O . LEU A 1 204 ? 15.354 8.272 -17.765 1.00 95.88 204 LEU A O 1
ATOM 1569 N N . GLU A 1 205 ? 16.097 8.988 -15.778 1.00 96.81 205 GLU A N 1
ATOM 1570 C CA . GLU A 1 205 ? 17.283 9.666 -16.322 1.00 96.81 205 GLU A CA 1
ATOM 1571 C C . GLU A 1 205 ? 18.242 8.681 -17.019 1.00 96.81 205 GLU A C 1
ATOM 1573 O O . GLU A 1 205 ? 18.825 8.971 -18.067 1.00 96.81 205 GLU A O 1
ATOM 1578 N N . SER A 1 206 ? 18.395 7.482 -16.456 1.00 96.25 206 SER A N 1
ATOM 1579 C CA . SER A 1 206 ? 19.213 6.422 -17.052 1.00 96.25 206 SER A CA 1
ATOM 1580 C C . SER A 1 206 ? 18.591 5.886 -18.345 1.00 96.25 206 SER A C 1
ATOM 1582 O O . SER A 1 206 ? 19.306 5.703 -19.329 1.00 96.25 206 SER A O 1
ATOM 1584 N N . ILE A 1 207 ? 17.267 5.705 -18.378 1.00 95.88 207 ILE A N 1
ATOM 1585 C CA . ILE A 1 207 ? 16.520 5.332 -19.590 1.00 95.88 207 ILE A CA 1
ATOM 1586 C C . ILE A 1 207 ? 16.684 6.401 -20.674 1.00 95.88 207 ILE A C 1
ATOM 1588 O O . ILE A 1 207 ? 16.924 6.075 -21.833 1.00 95.88 207 ILE A O 1
ATOM 1592 N N . ASP A 1 208 ? 16.607 7.677 -20.310 1.00 96.75 208 ASP A N 1
ATOM 1593 C CA . ASP A 1 208 ? 16.792 8.799 -21.229 1.00 96.75 208 ASP A CA 1
ATOM 1594 C C . ASP A 1 208 ? 18.225 8.849 -21.802 1.00 96.75 208 ASP A C 1
ATOM 1596 O O . ASP A 1 208 ? 18.414 9.009 -23.012 1.00 96.75 208 ASP A O 1
ATOM 1600 N N . ARG A 1 209 ? 19.251 8.589 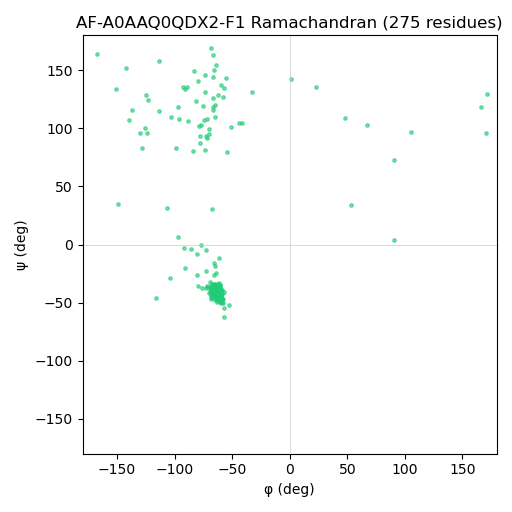-20.976 1.00 97.06 209 ARG A N 1
ATOM 1601 C CA . ARG A 1 209 ? 20.635 8.392 -21.455 1.00 97.06 209 ARG A CA 1
ATOM 1602 C C . ARG A 1 209 ? 20.756 7.223 -22.434 1.00 97.06 209 ARG A C 1
ATOM 1604 O O . ARG A 1 209 ? 21.396 7.379 -23.472 1.00 97.06 209 ARG A O 1
ATOM 1611 N N . VAL A 1 210 ? 20.148 6.077 -22.130 1.00 97.31 210 VAL A N 1
ATOM 1612 C CA . VAL A 1 210 ? 20.168 4.900 -23.014 1.00 97.31 210 VAL A CA 1
ATOM 1613 C C . VAL A 1 210 ? 19.462 5.199 -24.337 1.00 97.31 210 VAL A C 1
ATOM 1615 O O . VAL A 1 210 ? 20.014 4.912 -25.395 1.00 97.31 210 VAL A O 1
ATOM 1618 N N . ASN A 1 211 ? 18.291 5.837 -24.302 1.00 96.19 211 ASN A N 1
ATOM 1619 C CA . ASN A 1 211 ? 17.552 6.225 -25.504 1.00 96.19 211 ASN A CA 1
ATOM 1620 C C . ASN A 1 211 ? 18.346 7.195 -26.386 1.00 96.19 211 ASN A C 1
ATOM 1622 O O . ASN A 1 211 ? 18.356 7.033 -27.608 1.00 96.19 211 ASN A O 1
ATOM 1626 N N . ARG A 1 212 ? 19.055 8.164 -25.791 1.00 97.31 212 ARG A N 1
ATOM 1627 C CA . ARG A 1 212 ? 19.998 9.013 -26.536 1.00 97.31 212 ARG A CA 1
ATOM 1628 C C . ARG A 1 212 ? 21.111 8.197 -27.180 1.00 97.31 212 ARG A C 1
ATOM 1630 O O . ARG A 1 212 ? 21.314 8.328 -28.379 1.00 97.31 212 ARG A O 1
ATOM 1637 N N . GLY A 1 213 ? 21.760 7.311 -26.426 1.00 96.38 213 GLY A N 1
ATOM 1638 C CA . GLY A 1 213 ? 22.809 6.444 -26.967 1.00 96.38 213 GLY A CA 1
ATOM 1639 C C . GLY A 1 213 ? 22.319 5.585 -28.137 1.00 96.38 213 GLY A C 1
ATOM 1640 O O . GLY A 1 213 ? 23.000 5.477 -29.150 1.00 96.38 213 GLY A O 1
ATOM 1641 N N . ILE A 1 214 ? 21.104 5.036 -28.050 1.00 96.81 214 ILE A N 1
ATOM 1642 C CA . ILE A 1 214 ? 20.480 4.285 -29.150 1.00 96.81 214 ILE A CA 1
ATOM 1643 C C . ILE A 1 214 ? 20.242 5.185 -30.368 1.00 96.81 214 ILE A C 1
ATOM 1645 O O . ILE A 1 214 ? 20.483 4.759 -31.499 1.00 96.81 214 ILE A O 1
ATOM 1649 N N . LYS A 1 215 ? 19.795 6.427 -30.161 1.00 97.06 215 LYS A N 1
ATOM 1650 C CA . LYS A 1 215 ? 19.603 7.394 -31.246 1.00 97.06 215 LYS A CA 1
ATOM 1651 C C . LYS A 1 215 ? 20.926 7.753 -31.924 1.00 97.06 215 LYS A C 1
ATOM 1653 O O . LYS A 1 215 ? 20.995 7.727 -33.149 1.00 97.06 215 LYS A O 1
ATOM 1658 N N . ASP A 1 216 ? 21.976 7.988 -31.146 1.00 97.12 216 ASP A N 1
ATOM 1659 C CA . ASP A 1 216 ? 23.314 8.277 -31.665 1.00 97.12 216 ASP A CA 1
ATOM 1660 C C . ASP A 1 216 ? 23.876 7.085 -32.454 1.00 97.12 216 ASP A C 1
ATOM 1662 O O . ASP A 1 216 ? 24.422 7.264 -33.542 1.00 97.12 216 ASP A O 1
ATOM 1666 N N . ILE A 1 217 ? 23.688 5.855 -31.956 1.00 95.94 217 ILE A N 1
ATOM 1667 C CA . ILE A 1 217 ? 24.064 4.622 -32.667 1.00 95.94 217 ILE A CA 1
ATOM 1668 C C . ILE A 1 217 ? 23.307 4.514 -33.989 1.00 95.94 217 ILE A C 1
ATOM 1670 O O . ILE A 1 217 ? 23.918 4.219 -35.016 1.00 95.94 217 ILE A O 1
ATOM 1674 N N . ARG A 1 218 ? 21.992 4.766 -33.985 1.00 95.19 218 ARG A N 1
ATOM 1675 C CA . ARG A 1 218 ? 21.170 4.747 -35.199 1.00 95.19 218 ARG A CA 1
ATOM 1676 C C . ARG A 1 218 ? 21.693 5.750 -36.223 1.00 95.19 218 ARG A C 1
ATOM 1678 O O . ARG A 1 218 ? 21.919 5.381 -37.372 1.00 95.19 218 ARG A O 1
ATOM 1685 N N . ASP A 1 219 ? 21.927 6.987 -35.802 1.00 96.31 219 ASP A N 1
ATOM 1686 C CA . ASP A 1 219 ? 22.379 8.057 -36.689 1.00 96.31 219 ASP A CA 1
ATOM 1687 C C . ASP A 1 219 ? 23.813 7.799 -37.201 1.00 96.31 219 ASP A C 1
ATOM 1689 O O . ASP A 1 219 ? 24.125 8.093 -38.358 1.00 96.31 219 ASP A O 1
ATOM 1693 N N . MET A 1 220 ? 24.690 7.202 -36.385 1.00 92.81 220 MET A N 1
ATOM 1694 C CA . MET A 1 220 ? 26.017 6.749 -36.816 1.00 92.81 220 MET A CA 1
ATOM 1695 C C . MET A 1 220 ? 25.920 5.607 -37.835 1.00 92.81 220 MET A C 1
ATOM 1697 O O . MET A 1 220 ? 26.627 5.626 -38.842 1.00 92.81 220 MET A O 1
ATOM 1701 N N . TYR A 1 221 ? 25.047 4.627 -37.596 1.00 94.31 221 TYR A N 1
ATOM 1702 C CA . TYR A 1 221 ? 24.833 3.496 -38.497 1.00 94.31 221 TYR A CA 1
ATOM 1703 C C . TYR A 1 221 ? 24.286 3.960 -39.851 1.00 94.31 221 TYR A C 1
ATOM 1705 O O . TYR A 1 221 ? 24.796 3.549 -40.890 1.00 94.31 221 TYR A O 1
ATOM 1713 N N . GLU A 1 222 ? 23.321 4.879 -39.852 1.00 94.06 222 GLU A N 1
ATOM 1714 C CA . GLU A 1 222 ? 22.744 5.450 -41.071 1.00 94.06 222 GLU A CA 1
ATOM 1715 C C . GLU A 1 222 ? 23.779 6.253 -41.875 1.00 94.06 222 GLU A C 1
ATOM 1717 O O . GLU A 1 222 ? 23.929 6.050 -43.083 1.00 94.06 222 GLU A O 1
ATOM 1722 N N . LYS A 1 223 ? 24.582 7.091 -41.204 1.00 94.75 223 LYS A N 1
ATOM 1723 C CA . LYS A 1 223 ? 25.697 7.805 -41.849 1.00 94.75 223 LYS A CA 1
ATOM 1724 C C . LYS A 1 223 ? 26.760 6.852 -42.394 1.00 94.75 223 LYS A C 1
ATOM 1726 O O . LYS A 1 223 ? 27.230 7.051 -43.510 1.00 94.75 223 LYS A O 1
ATOM 1731 N N . SER A 1 224 ? 27.134 5.824 -41.633 1.00 93.75 224 SER A N 1
ATOM 1732 C CA . SER A 1 224 ? 28.144 4.839 -42.038 1.00 93.75 224 SER A CA 1
ATOM 1733 C C . SER A 1 224 ? 27.679 3.998 -43.228 1.00 93.75 224 SER A C 1
ATOM 1735 O O . SER A 1 224 ? 28.448 3.770 -44.163 1.00 93.75 224 SER A O 1
ATOM 1737 N N . ALA A 1 225 ? 26.404 3.601 -43.257 1.00 91.44 225 ALA A N 1
ATOM 1738 C CA . ALA A 1 225 ? 25.806 2.918 -44.400 1.00 91.44 225 ALA A CA 1
ATOM 1739 C C . ALA A 1 225 ? 25.831 3.806 -45.658 1.00 91.44 225 ALA A C 1
ATOM 1741 O O . ALA A 1 225 ? 26.275 3.365 -46.720 1.00 91.44 225 ALA A O 1
ATOM 1742 N N . ALA A 1 226 ? 25.452 5.083 -45.530 1.00 91.12 226 ALA A N 1
ATOM 1743 C CA . ALA A 1 226 ? 25.519 6.044 -46.631 1.00 91.12 226 ALA A CA 1
ATOM 1744 C C . ALA A 1 226 ? 26.962 6.290 -47.116 1.00 91.12 226 ALA A C 1
ATOM 1746 O O . ALA A 1 226 ? 27.219 6.370 -48.319 1.00 91.12 226 ALA A O 1
ATOM 1747 N N . GLN A 1 227 ? 27.922 6.382 -46.193 1.00 90.44 227 GLN A N 1
ATOM 1748 C CA . GLN A 1 227 ? 29.336 6.556 -46.517 1.00 90.44 227 GLN A CA 1
ATOM 1749 C C . GLN A 1 227 ? 29.938 5.302 -47.166 1.00 90.44 227 GLN A C 1
ATOM 1751 O O . GLN A 1 227 ? 30.737 5.431 -48.090 1.00 90.44 227 GLN A O 1
ATOM 1756 N N . SER A 1 228 ? 29.523 4.105 -46.745 1.00 90.19 228 SER A N 1
ATOM 1757 C CA . SER A 1 228 ? 29.950 2.835 -47.348 1.00 90.19 228 SER A CA 1
ATOM 1758 C C . SER A 1 228 ? 29.507 2.731 -48.806 1.00 90.19 228 SER A C 1
ATOM 1760 O O . SER A 1 228 ? 30.311 2.366 -49.660 1.00 90.19 228 SER A O 1
ATOM 1762 N N . ALA A 1 229 ? 28.272 3.140 -49.120 1.00 89.06 229 ALA A N 1
ATOM 1763 C CA . ALA A 1 229 ? 27.792 3.190 -50.501 1.00 89.06 229 ALA A CA 1
ATOM 1764 C C . ALA A 1 229 ? 28.652 4.122 -51.378 1.00 89.06 229 ALA A C 1
ATOM 1766 O O . ALA A 1 229 ? 29.075 3.733 -52.466 1.00 89.06 229 ALA A O 1
ATOM 1767 N N . ARG A 1 230 ? 28.987 5.323 -50.881 1.00 90.38 230 ARG A N 1
ATOM 1768 C CA . ARG A 1 230 ? 29.893 6.251 -51.586 1.00 90.38 230 ARG A CA 1
ATOM 1769 C C . ARG A 1 230 ? 31.309 5.699 -51.734 1.00 90.38 230 ARG A C 1
ATOM 1771 O O . ARG A 1 230 ? 31.932 5.889 -52.772 1.00 90.38 230 ARG A O 1
ATOM 1778 N N . TYR A 1 231 ? 31.824 5.022 -50.711 1.00 88.94 231 TYR A N 1
ATOM 1779 C CA . TYR A 1 231 ? 33.150 4.413 -50.761 1.00 88.94 231 TYR A CA 1
ATOM 1780 C C . TYR A 1 231 ? 33.236 3.327 -51.840 1.00 88.94 231 TYR A C 1
ATOM 1782 O O . TYR A 1 231 ? 34.220 3.285 -52.578 1.00 88.94 231 TYR A O 1
ATOM 1790 N N . CYS A 1 232 ? 32.202 2.488 -51.981 1.00 89.69 232 CYS A N 1
ATOM 1791 C CA . CYS A 1 232 ? 32.115 1.516 -53.072 1.00 89.69 232 CYS A CA 1
ATOM 1792 C C . CYS A 1 232 ? 32.158 2.207 -54.442 1.00 89.69 232 CYS A C 1
ATOM 1794 O O . CYS A 1 232 ? 32.957 1.817 -55.290 1.00 89.69 232 CYS A O 1
ATOM 1796 N N . GLU A 1 233 ? 31.375 3.272 -54.632 1.00 92.44 233 GLU A N 1
ATOM 1797 C CA . GLU A 1 233 ? 31.349 4.030 -55.889 1.00 92.44 233 GLU A CA 1
ATOM 1798 C C . GLU A 1 233 ? 32.723 4.634 -56.239 1.00 92.44 233 GLU A C 1
ATOM 1800 O O . GLU A 1 233 ? 33.198 4.522 -57.373 1.00 92.44 233 GLU A O 1
ATOM 1805 N N . GLU A 1 234 ? 33.398 5.251 -55.266 1.00 91.75 234 GLU A N 1
ATOM 1806 C CA . GLU A 1 234 ? 34.732 5.829 -55.464 1.00 91.75 234 GLU A CA 1
ATOM 1807 C C . GLU A 1 234 ? 35.798 4.753 -55.705 1.00 91.75 234 GLU A C 1
ATOM 1809 O O . GLU A 1 234 ? 36.675 4.928 -56.554 1.00 91.75 234 GLU A O 1
ATOM 1814 N N . THR A 1 235 ? 35.692 3.602 -55.038 1.00 92.50 235 THR A N 1
ATOM 1815 C CA . THR A 1 235 ? 36.582 2.455 -55.273 1.00 92.50 235 THR A CA 1
ATOM 1816 C C . THR A 1 235 ? 36.403 1.904 -56.690 1.00 92.50 235 THR A C 1
ATOM 1818 O O . THR A 1 235 ? 37.389 1.626 -57.373 1.00 92.50 235 THR A O 1
ATOM 1821 N N . GLU A 1 236 ? 35.168 1.820 -57.193 1.00 94.06 236 GLU A N 1
ATOM 1822 C CA . GLU A 1 236 ? 34.894 1.441 -58.585 1.00 94.06 236 GLU A CA 1
ATOM 1823 C C . GLU A 1 236 ? 35.449 2.459 -59.591 1.00 94.06 236 GLU A C 1
ATOM 1825 O O . GLU A 1 236 ? 35.993 2.082 -60.634 1.00 94.06 236 GLU A O 1
ATOM 1830 N N . LYS A 1 237 ? 35.332 3.765 -59.314 1.00 95.12 237 LYS A N 1
ATOM 1831 C CA . LYS A 1 237 ? 35.965 4.811 -60.139 1.00 95.12 237 LYS A CA 1
ATOM 1832 C C . LYS A 1 237 ? 37.486 4.669 -60.139 1.00 95.12 237 LYS A C 1
ATOM 1834 O O . LYS A 1 237 ? 38.094 4.701 -61.207 1.00 95.12 237 LYS A O 1
ATOM 1839 N N . MET A 1 238 ? 38.096 4.452 -58.976 1.00 91.19 238 MET A N 1
ATOM 1840 C CA . MET A 1 238 ? 39.539 4.246 -58.853 1.00 91.19 238 MET A CA 1
ATOM 1841 C C . MET A 1 238 ? 40.003 3.008 -59.631 1.00 91.19 238 MET A C 1
ATOM 1843 O O . MET A 1 238 ? 40.983 3.089 -60.373 1.00 91.19 238 MET A O 1
ATOM 1847 N N . ALA A 1 239 ? 39.272 1.893 -59.539 1.00 93.00 239 ALA A N 1
ATOM 1848 C CA . ALA A 1 239 ? 39.556 0.681 -60.304 1.00 93.00 239 ALA A CA 1
ATOM 1849 C C . ALA A 1 239 ? 39.495 0.933 -61.821 1.00 93.00 239 ALA A C 1
ATOM 1851 O O . ALA A 1 239 ? 40.406 0.531 -62.549 1.00 93.00 239 ALA A O 1
ATOM 1852 N N . ARG A 1 240 ? 38.477 1.667 -62.299 1.00 94.31 240 ARG A N 1
ATOM 1853 C CA . ARG A 1 240 ? 38.371 2.080 -63.711 1.00 94.31 240 ARG A CA 1
ATOM 1854 C C . ARG A 1 240 ? 39.549 2.949 -64.149 1.00 94.31 240 ARG A C 1
ATOM 1856 O O . ARG A 1 240 ? 40.128 2.693 -65.202 1.00 94.31 240 ARG A O 1
ATOM 1863 N N . ASN A 1 241 ? 39.941 3.935 -63.346 1.00 93.44 241 ASN A N 1
ATOM 1864 C CA . ASN A 1 241 ? 41.080 4.805 -63.655 1.00 93.44 241 ASN A CA 1
ATOM 1865 C C . ASN A 1 241 ? 42.391 4.012 -63.731 1.00 93.44 241 ASN A C 1
ATOM 1867 O O . ASN A 1 241 ? 43.192 4.219 -64.640 1.00 93.44 241 ASN A O 1
ATOM 1871 N N . MET A 1 242 ? 42.594 3.064 -62.817 1.00 92.25 242 MET A N 1
ATOM 1872 C CA . MET A 1 242 ? 43.768 2.193 -62.815 1.00 92.25 242 MET A CA 1
ATOM 1873 C C . MET A 1 242 ? 43.807 1.283 -64.053 1.00 92.25 242 MET A C 1
ATOM 1875 O O . MET A 1 242 ? 44.860 1.138 -64.670 1.00 92.25 242 MET A O 1
ATOM 1879 N N . GLN A 1 243 ? 42.666 0.732 -64.482 1.00 91.62 243 GLN A N 1
ATOM 1880 C CA . GLN A 1 243 ? 42.567 -0.024 -65.738 1.00 91.62 243 GLN A CA 1
ATOM 1881 C C . GLN A 1 243 ? 42.879 0.841 -66.966 1.00 91.62 243 GLN A C 1
ATOM 1883 O O . GLN A 1 243 ? 43.608 0.404 -67.856 1.00 91.62 243 GLN A O 1
ATOM 1888 N N . GLN A 1 244 ? 42.361 2.071 -67.016 1.00 92.88 244 GLN A N 1
ATOM 1889 C CA . GLN A 1 244 ? 42.639 3.003 -68.112 1.00 92.88 244 GLN A CA 1
ATOM 1890 C C . GLN A 1 244 ? 44.124 3.359 -68.187 1.00 92.88 244 GLN A C 1
ATOM 1892 O O . GLN A 1 244 ? 44.707 3.304 -69.269 1.00 92.88 244 GLN A O 1
ATOM 1897 N N . LEU A 1 245 ? 44.749 3.666 -67.046 1.00 91.38 245 LEU A N 1
ATOM 1898 C CA . LEU A 1 245 ? 46.187 3.918 -66.972 1.00 91.38 245 LEU A CA 1
ATOM 1899 C C . LEU A 1 245 ? 46.979 2.701 -67.449 1.00 91.38 245 LEU A C 1
ATOM 1901 O O . LEU A 1 245 ? 47.838 2.847 -68.314 1.00 91.38 245 LEU A O 1
ATOM 1905 N N . ASN A 1 246 ? 46.645 1.500 -66.969 1.00 90.38 246 ASN A N 1
ATOM 1906 C CA . ASN A 1 246 ? 47.292 0.265 -67.411 1.00 90.38 246 ASN A CA 1
ATOM 1907 C C . ASN A 1 246 ? 47.143 0.044 -68.924 1.00 90.38 246 ASN A C 1
ATOM 1909 O O . ASN A 1 246 ? 48.116 -0.329 -69.569 1.00 90.38 246 ASN A O 1
ATOM 1913 N N . SER A 1 247 ? 45.982 0.346 -69.516 1.00 91.00 247 SER A N 1
ATOM 1914 C CA . SER A 1 247 ? 45.781 0.263 -70.970 1.00 91.00 247 SER A CA 1
ATOM 1915 C C . SER A 1 247 ? 46.635 1.273 -71.745 1.00 91.00 247 SER A C 1
ATOM 1917 O O . SER A 1 247 ? 47.152 0.958 -72.816 1.00 91.00 247 SER A O 1
ATOM 1919 N N . VAL A 1 248 ? 46.811 2.492 -71.227 1.00 86.88 248 VAL A N 1
ATOM 1920 C CA . VAL A 1 248 ? 47.710 3.490 -71.832 1.00 86.88 248 VAL A CA 1
ATOM 1921 C C . VAL A 1 248 ? 49.163 3.033 -71.734 1.00 86.88 248 VAL A C 1
ATOM 1923 O O . VAL A 1 248 ? 49.884 3.111 -72.729 1.00 86.88 248 VAL A O 1
ATOM 1926 N N . TYR A 1 249 ? 49.583 2.514 -70.578 1.00 85.56 249 TYR A N 1
ATOM 1927 C CA . TYR A 1 249 ? 50.919 1.947 -70.402 1.00 85.56 249 TYR A CA 1
ATOM 1928 C C . TYR A 1 249 ? 51.158 0.761 -71.334 1.00 85.56 249 TYR A C 1
ATOM 1930 O O . TYR A 1 249 ? 52.206 0.703 -71.968 1.00 85.56 249 TYR A O 1
ATOM 1938 N N . GLU A 1 250 ? 50.185 -0.136 -71.484 1.00 87.94 250 GLU A N 1
ATOM 1939 C CA . GLU A 1 250 ? 50.245 -1.254 -72.426 1.00 87.94 250 GLU A CA 1
ATOM 1940 C C . GLU A 1 250 ? 50.386 -0.756 -73.867 1.00 87.94 250 GLU A C 1
ATOM 1942 O O . GLU A 1 250 ? 51.297 -1.182 -74.568 1.00 87.94 250 GLU A O 1
ATOM 1947 N N . LYS A 1 251 ? 49.557 0.203 -74.301 1.00 86.69 251 LYS A N 1
ATOM 1948 C CA . LYS A 1 251 ? 49.660 0.810 -75.640 1.00 86.69 251 LYS A CA 1
ATOM 1949 C C . LYS A 1 251 ? 51.014 1.482 -75.867 1.00 86.69 251 LYS A C 1
ATOM 1951 O O . LYS A 1 251 ? 51.561 1.373 -76.961 1.00 86.69 251 LYS A O 1
ATOM 1956 N N . MET A 1 252 ? 51.568 2.151 -74.855 1.00 84.69 252 MET A N 1
ATOM 1957 C CA . MET A 1 252 ? 52.886 2.786 -74.928 1.00 84.69 252 MET A CA 1
ATOM 1958 C C . MET A 1 252 ? 54.013 1.747 -75.018 1.00 84.69 252 MET A C 1
ATOM 1960 O O . MET A 1 252 ? 54.876 1.861 -75.886 1.00 84.69 252 MET A O 1
ATOM 1964 N N . LEU A 1 253 ? 53.984 0.708 -74.178 1.00 80.62 253 LEU A N 1
ATOM 1965 C CA . LEU A 1 253 ? 54.923 -0.416 -74.239 1.00 80.62 253 LEU A CA 1
ATOM 1966 C C . LEU A 1 253 ? 54.834 -1.141 -75.581 1.00 80.62 253 LEU A C 1
ATOM 1968 O O . LEU A 1 253 ? 55.857 -1.459 -76.184 1.00 80.62 253 LEU A O 1
ATOM 1972 N N . HIS A 1 254 ? 53.621 -1.372 -76.077 1.00 79.62 254 HIS A N 1
ATOM 1973 C CA . HIS A 1 254 ? 53.392 -2.016 -77.361 1.00 79.62 254 HIS A CA 1
ATOM 1974 C C . HIS A 1 254 ? 53.911 -1.150 -78.513 1.00 79.62 254 HIS A C 1
ATOM 1976 O O . HIS A 1 254 ? 54.612 -1.653 -79.379 1.00 79.62 254 HIS A O 1
ATOM 1982 N N . ALA A 1 255 ? 53.680 0.165 -78.492 1.00 76.75 255 ALA A N 1
ATOM 1983 C CA . ALA A 1 255 ? 54.243 1.083 -79.483 1.00 76.75 255 ALA A CA 1
ATOM 1984 C C . ALA A 1 255 ? 55.783 1.116 -79.443 1.00 76.75 255 ALA A C 1
ATOM 1986 O O . ALA A 1 255 ? 56.428 1.119 -80.492 1.00 76.75 255 ALA A O 1
ATOM 1987 N N . MET A 1 256 ? 56.381 1.082 -78.249 1.00 71.56 256 MET A N 1
ATOM 1988 C CA . MET A 1 256 ? 57.835 1.0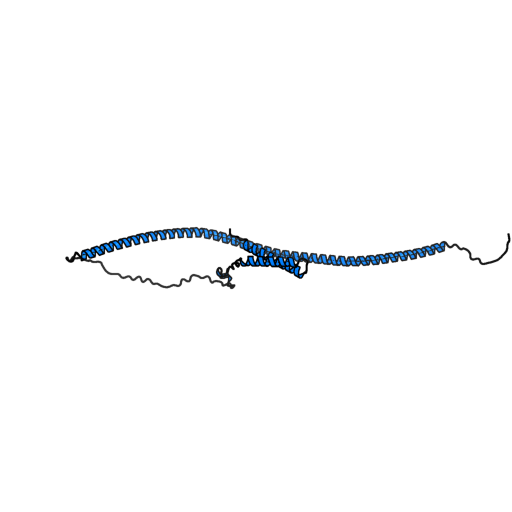46 -78.074 1.00 71.56 256 MET A CA 1
ATOM 1989 C C . MET A 1 256 ? 58.446 -0.282 -78.552 1.00 71.56 256 MET A C 1
ATOM 1991 O O . MET A 1 256 ? 59.495 -0.286 -79.191 1.00 71.56 256 MET A O 1
ATOM 1995 N N . THR A 1 257 ? 57.775 -1.409 -78.302 1.00 72.38 257 THR A N 1
ATOM 1996 C CA . THR A 1 257 ? 58.236 -2.751 -78.702 1.00 72.38 257 THR A CA 1
ATOM 1997 C C . THR A 1 257 ? 57.959 -3.072 -80.174 1.00 72.38 257 THR A C 1
ATOM 1999 O O . THR A 1 257 ? 58.808 -3.668 -80.828 1.00 72.38 257 THR A O 1
ATOM 2002 N N . VAL A 1 258 ? 56.842 -2.617 -80.750 1.00 66.81 258 VAL A N 1
ATOM 2003 C CA . VAL A 1 258 ? 56.540 -2.738 -82.191 1.00 66.81 258 VAL A CA 1
ATOM 2004 C C . VAL A 1 258 ? 57.503 -1.900 -83.032 1.00 66.81 258 VAL A C 1
ATOM 2006 O O . VAL A 1 258 ? 57.952 -2.365 -84.078 1.00 66.81 258 VAL A O 1
ATOM 2009 N N . ASN A 1 259 ? 57.892 -0.708 -82.566 1.00 60.31 259 ASN A N 1
ATOM 2010 C CA . ASN A 1 259 ? 58.944 0.075 -83.223 1.00 60.31 259 ASN A CA 1
ATOM 2011 C C . ASN A 1 259 ? 60.321 -0.613 -83.140 1.00 60.31 259 ASN A C 1
ATOM 2013 O O . ASN A 1 259 ? 61.163 -0.425 -84.010 1.00 60.31 259 ASN A O 1
ATOM 2017 N N . MET A 1 260 ? 60.541 -1.456 -82.127 1.00 59.41 260 MET A N 1
ATOM 2018 C CA . MET A 1 260 ? 61.757 -2.262 -81.991 1.00 59.41 260 MET A CA 1
ATOM 2019 C C . MET A 1 260 ? 61.734 -3.528 -82.871 1.00 59.41 260 MET A C 1
ATOM 2021 O O . MET A 1 260 ? 62.791 -4.005 -83.274 1.00 59.41 260 MET A O 1
ATOM 2025 N N . TYR A 1 261 ? 60.550 -4.058 -83.205 1.00 55.41 261 TYR A N 1
ATOM 2026 C CA . TYR A 1 261 ? 60.374 -5.262 -84.035 1.00 55.41 261 TYR A CA 1
ATOM 2027 C C . TYR A 1 261 ? 60.097 -4.968 -85.520 1.00 55.41 261 TYR A C 1
ATOM 2029 O O . TYR A 1 261 ? 59.837 -5.889 -86.291 1.00 55.41 261 TYR A O 1
ATOM 2037 N N . ARG A 1 262 ? 60.162 -3.703 -85.956 1.00 52.06 262 ARG A N 1
ATOM 2038 C CA . ARG A 1 262 ? 60.148 -3.342 -87.380 1.00 52.06 262 ARG A CA 1
ATOM 2039 C C . ARG A 1 262 ? 61.587 -3.090 -87.849 1.00 52.06 262 ARG A C 1
ATOM 2041 O O . ARG A 1 262 ? 62.017 -1.938 -87.866 1.00 52.06 262 ARG A O 1
ATOM 2048 N N . PRO A 1 263 ? 62.364 -4.133 -88.207 1.00 47.97 263 PRO A N 1
ATOM 2049 C CA . PRO A 1 263 ? 63.641 -3.917 -88.857 1.00 47.97 263 PRO A CA 1
ATOM 2050 C C . PRO A 1 263 ? 63.379 -3.308 -90.236 1.00 47.97 263 PRO A C 1
ATOM 2052 O O . PRO A 1 263 ? 62.396 -3.625 -90.907 1.00 47.97 263 PRO A O 1
ATOM 2055 N N . MET A 1 264 ? 64.273 -2.410 -90.629 1.00 54.53 264 MET A N 1
ATOM 2056 C CA . MET A 1 264 ? 64.377 -1.806 -91.953 1.00 54.53 264 MET A CA 1
ATOM 2057 C C . MET A 1 264 ? 64.212 -2.872 -93.049 1.00 54.53 264 MET A C 1
ATOM 2059 O O . MET A 1 264 ? 65.131 -3.649 -93.291 1.00 54.53 264 MET A O 1
ATOM 2063 N N . MET A 1 265 ? 63.052 -2.921 -93.706 1.00 53.56 265 MET A N 1
ATOM 2064 C CA . MET A 1 265 ? 62.824 -3.767 -94.878 1.00 53.56 265 MET A CA 1
ATOM 2065 C C . MET A 1 265 ? 62.350 -2.885 -96.035 1.00 53.56 265 MET A C 1
ATOM 2067 O O . MET A 1 265 ? 61.173 -2.556 -96.131 1.00 53.56 265 MET A O 1
ATOM 2071 N N . ASN A 1 266 ? 63.337 -2.518 -96.858 1.00 47.53 266 ASN A N 1
ATOM 2072 C CA . ASN A 1 266 ? 63.298 -2.115 -98.266 1.00 47.53 266 ASN A CA 1
ATOM 2073 C C . ASN A 1 266 ? 62.274 -1.071 -98.742 1.00 47.53 266 ASN A C 1
ATOM 2075 O O . ASN A 1 266 ? 61.135 -1.407 -99.050 1.00 47.53 266 ASN A O 1
ATOM 2079 N N . ASP A 1 267 ? 62.794 0.119 -99.055 1.00 48.44 267 ASP A N 1
ATOM 2080 C CA . ASP A 1 267 ? 62.388 0.877 -100.242 1.00 48.44 267 ASP A CA 1
ATOM 2081 C C . ASP A 1 267 ? 63.480 0.735 -101.321 1.00 48.44 267 ASP A C 1
ATOM 2083 O O . ASP A 1 267 ? 64.570 1.291 -101.188 1.00 48.44 267 ASP A O 1
ATOM 2087 N N . ILE A 1 268 ? 63.192 0.002 -102.403 1.00 54.28 268 ILE A N 1
ATOM 2088 C CA . ILE A 1 268 ? 63.850 0.191 -103.709 1.00 54.28 268 ILE A CA 1
ATOM 2089 C C . ILE A 1 268 ? 62.768 0.114 -104.798 1.00 54.28 268 ILE A C 1
ATOM 2091 O O . ILE A 1 268 ? 62.205 -0.964 -105.005 1.00 54.28 268 ILE A O 1
ATOM 2095 N N . PRO A 1 269 ? 62.500 1.196 -105.551 1.00 47.97 269 PRO A N 1
ATOM 2096 C CA . PRO A 1 269 ? 61.729 1.128 -106.783 1.00 47.97 269 PRO A CA 1
ATOM 2097 C C . PRO A 1 269 ? 62.646 1.052 -108.017 1.00 47.97 269 PRO A C 1
ATOM 2099 O O . PRO A 1 269 ? 63.392 1.979 -108.309 1.00 47.97 269 PRO A O 1
ATOM 2102 N N . GLY A 1 270 ? 62.520 -0.051 -108.761 1.00 47.12 270 GLY A N 1
ATOM 2103 C CA . GLY A 1 270 ? 62.581 -0.107 -110.229 1.00 47.12 270 GLY A CA 1
ATOM 2104 C C . GLY A 1 270 ? 63.898 0.208 -110.956 1.00 47.12 270 GLY A C 1
ATOM 2105 O O . GLY A 1 270 ? 64.170 1.356 -111.282 1.00 47.12 270 GLY A O 1
ATOM 2106 N N . ALA A 1 271 ? 64.594 -0.837 -111.418 1.00 43.59 271 ALA A N 1
ATOM 2107 C CA . ALA A 1 271 ? 65.302 -0.821 -112.703 1.00 43.59 271 ALA A CA 1
ATOM 2108 C C . ALA A 1 271 ? 65.373 -2.241 -113.297 1.00 43.59 271 ALA A C 1
ATOM 2110 O O . ALA A 1 271 ? 65.638 -3.218 -112.605 1.00 43.59 271 ALA A O 1
ATOM 2111 N N . GLN A 1 272 ? 65.060 -2.324 -114.586 1.00 49.62 272 GLN A N 1
ATOM 2112 C CA . GLN A 1 272 ? 64.879 -3.515 -115.417 1.00 49.62 272 GLN A CA 1
ATOM 2113 C C . GLN A 1 272 ? 66.173 -4.331 -115.615 1.00 49.62 272 GLN A C 1
ATOM 2115 O O . GLN A 1 272 ? 67.246 -3.748 -115.733 1.00 49.62 272 GLN A O 1
ATOM 2120 N N . SER A 1 273 ? 66.071 -5.654 -115.801 1.00 44.25 273 SER A N 1
ATOM 2121 C CA . SER A 1 273 ? 66.452 -6.329 -117.065 1.00 44.25 273 SER A CA 1
ATOM 2122 C C . SER A 1 273 ? 66.447 -7.868 -116.967 1.00 44.25 273 SER A C 1
ATOM 2124 O O . SER A 1 273 ? 67.011 -8.460 -116.057 1.00 44.25 273 SER A O 1
ATOM 2126 N N . SER A 1 274 ? 65.754 -8.460 -117.946 1.00 46.22 274 SER A N 1
ATOM 2127 C CA . SER A 1 274 ? 65.951 -9.726 -118.672 1.00 46.22 274 SER A CA 1
ATOM 2128 C C . SER A 1 274 ? 66.762 -10.890 -118.089 1.00 46.22 274 SER A C 1
ATOM 2130 O O . SER A 1 274 ? 67.935 -10.752 -117.766 1.00 46.22 274 SER A O 1
ATOM 2132 N N . GLY A 1 275 ? 66.205 -12.099 -118.229 1.00 41.31 275 GLY A N 1
ATOM 2133 C CA . GLY A 1 275 ? 66.996 -13.331 -118.275 1.00 41.31 275 GLY A CA 1
ATOM 2134 C C . GLY A 1 275 ? 66.157 -14.600 -118.200 1.00 41.31 275 GLY A C 1
ATOM 2135 O O . GLY A 1 275 ? 65.783 -15.029 -117.122 1.00 41.31 275 GLY A O 1
ATOM 2136 N N . THR A 1 276 ? 65.847 -15.163 -119.361 1.00 53.53 276 THR A N 1
ATOM 2137 C CA . THR A 1 276 ? 65.171 -16.445 -119.604 1.00 53.53 276 THR A CA 1
ATOM 2138 C C . THR A 1 276 ? 65.942 -17.682 -119.124 1.00 53.53 276 THR A C 1
ATOM 2140 O O . THR A 1 276 ? 67.169 -17.700 -119.221 1.00 53.53 276 THR A O 1
ATOM 2143 N N . VAL A 1 277 ? 65.148 -18.732 -118.852 1.00 45.66 277 VAL A N 1
ATOM 2144 C CA . VAL A 1 277 ? 65.445 -20.158 -118.558 1.00 45.66 277 VAL A CA 1
ATOM 2145 C C . VAL A 1 277 ? 65.747 -20.484 -117.100 1.00 45.66 277 VAL A C 1
ATOM 2147 O O . VAL A 1 277 ? 66.796 -20.058 -116.581 1.00 45.66 277 VAL A O 1
#

Sequence (277 aa):
MRWEGGQRLFNFAYSIGAAIVIWGALFKILHLPGGNTLLCIGMGTEVIMFILTAFDRPPKEYHWEDVFPELDGGESRELPLRAPAAERQAATEEIAATETSRPAPVAAPVAESADLSELTAATQNYLAQMNAISEQMELLRSTTEALNSVSAVLLDSYRAITENSASVTENSRGYIERMADLNRNLGGLNTIYEIQLKSVSTQLESIDRVNRGIKDIRDMYEKSAAQSARYCEETEKMARNMQQLNSVYEKMLHAMTVNMYRPMMNDIPGAQSSGTV

Foldseek 3Di:
DDCPCPVVVLVVLVVVLQVQCVVLVVCVVVVHVCSVVSNVVSVVSVVVNVVVVVPDDPPDDDPCCVVCVVVVDPDPPPDPDDDDPPDDDDDDDDPDDDDDDDDDDDDDDDDDDPDDVVVVVVVVVVVVVVVVVVVVVVVVVVVVVVVVVVVVVVVVVVVVCVVVVVVVVVVVVVVVVVVVVVVVVVVVVVVVVVVVVVVVVVVVVVVVVVVVVVVVVVVVVVVVVVVVVVVVVVVVVVVVVVVVVVVVVVVVVCVVVVVVVDPDDDDDDDDDDDDDD

Solvent-accessible surface area (backbone atoms only — not comparable to full-atom values): 16564 Å² total; per-residue (Å²): 135,85,72,85,60,49,68,63,52,50,56,50,50,51,55,51,37,52,49,45,28,53,53,8,49,50,32,46,74,70,67,42,93,60,13,71,59,40,29,51,51,11,56,51,43,47,56,54,49,53,57,56,53,72,75,52,76,79,80,82,80,76,70,58,52,83,79,38,64,75,71,75,46,96,62,91,71,80,72,76,82,80,70,87,78,82,77,86,78,89,82,83,83,80,83,78,84,77,86,89,83,86,91,84,83,91,77,85,82,92,84,87,89,70,73,60,70,52,48,50,50,51,50,51,50,48,53,52,49,52,51,51,49,51,52,50,50,51,51,51,52,52,50,52,52,51,50,52,51,50,53,50,52,51,53,50,50,53,50,50,52,54,56,47,50,54,52,49,51,54,50,51,52,54,47,53,51,54,50,52,51,48,51,54,46,51,52,51,49,52,53,48,50,53,51,47,55,51,48,51,51,54,48,52,54,49,51,52,52,49,54,50,52,52,50,53,50,49,55,51,49,55,51,49,53,56,48,50,57,51,49,52,54,51,50,51,51,49,53,50,52,51,51,52,52,51,51,50,50,48,53,51,52,47,54,56,48,52,62,68,71,57,70,92,76,82,91,81,85,88,84,90,82,89,83,86,135